Protein AF-A0A9D5GSM4-F1 (afdb_monomer)

Radius of gyration: 21.84 Å; Cα contacts (8 Å, |Δi|>4): 328; chains: 1; bounding box: 57×39×52 Å

Structure (mmCIF, N/CA/C/O backbone):
data_AF-A0A9D5GSM4-F1
#
_entry.id   AF-A0A9D5GSM4-F1
#
loop_
_atom_site.group_PDB
_atom_site.id
_atom_site.type_symbol
_atom_site.label_atom_id
_atom_site.label_alt_id
_atom_site.label_comp_id
_atom_site.label_asym_id
_atom_site.label_entity_id
_atom_site.label_seq_id
_atom_site.pdbx_PDB_ins_code
_atom_site.Cartn_x
_atom_site.Cartn_y
_atom_site.Cartn_z
_atom_site.occupancy
_atom_site.B_iso_or_equiv
_atom_site.auth_seq_id
_atom_site.auth_comp_id
_atom_site.auth_asym_id
_atom_site.auth_atom_id
_atom_site.pdbx_PDB_model_num
ATOM 1 N N . TYR A 1 1 ? 30.843 -9.088 -14.975 1.00 69.06 1 TYR A N 1
ATOM 2 C CA . TYR A 1 1 ? 30.081 -8.617 -16.147 1.00 69.06 1 TYR A CA 1
ATOM 3 C C . TYR A 1 1 ? 30.518 -7.207 -16.540 1.00 69.06 1 TYR A C 1
ATOM 5 O O . TYR A 1 1 ? 30.829 -6.415 -15.657 1.00 69.06 1 TYR A O 1
ATOM 13 N N . THR A 1 2 ? 30.541 -6.888 -17.838 1.00 69.88 2 THR A N 1
ATOM 14 C CA . THR A 1 2 ? 30.822 -5.539 -18.360 1.00 69.88 2 THR A CA 1
ATOM 15 C C . THR A 1 2 ? 29.845 -5.243 -19.499 1.00 69.88 2 THR A C 1
ATOM 17 O O . THR A 1 2 ? 29.832 -5.978 -20.482 1.00 69.88 2 THR A O 1
ATOM 20 N N . LYS A 1 3 ? 29.048 -4.170 -19.387 1.00 74.19 3 LYS A N 1
ATOM 21 C CA . LYS A 1 3 ? 28.173 -3.675 -20.465 1.00 74.19 3 LYS A CA 1
ATOM 22 C C . LYS A 1 3 ? 28.808 -2.450 -21.109 1.00 74.19 3 LYS A C 1
ATOM 24 O O . LYS A 1 3 ? 29.086 -1.471 -20.421 1.00 74.19 3 LYS A O 1
ATOM 29 N N . ALA A 1 4 ? 29.039 -2.509 -22.416 1.00 74.31 4 ALA A N 1
ATOM 30 C CA . ALA A 1 4 ? 29.444 -1.333 -23.176 1.00 74.31 4 ALA A CA 1
ATOM 31 C C . ALA A 1 4 ? 28.239 -0.397 -23.336 1.00 74.31 4 ALA A C 1
ATOM 33 O O . ALA A 1 4 ? 27.166 -0.853 -23.724 1.00 74.31 4 ALA A O 1
ATOM 34 N N . ILE A 1 5 ? 28.429 0.891 -23.047 1.00 71.19 5 ILE A N 1
ATOM 35 C CA . ILE A 1 5 ? 27.447 1.941 -23.333 1.00 71.19 5 ILE A CA 1
ATOM 36 C C . ILE A 1 5 ? 27.858 2.605 -24.648 1.00 71.19 5 ILE A C 1
ATOM 38 O O . ILE A 1 5 ? 28.949 3.167 -24.757 1.00 71.19 5 ILE A O 1
ATOM 42 N N . GLY A 1 6 ? 27.015 2.483 -25.670 1.00 68.69 6 GLY A N 1
ATOM 43 C CA . GLY A 1 6 ? 27.265 3.021 -27.002 1.00 68.69 6 GLY A CA 1
ATOM 44 C C . GLY A 1 6 ? 27.097 4.541 -27.067 1.00 68.69 6 GLY A C 1
ATOM 45 O O . GLY A 1 6 ? 26.382 5.150 -26.273 1.00 68.69 6 GLY A O 1
ATOM 46 N N . ALA A 1 7 ? 27.700 5.180 -28.073 1.00 66.69 7 ALA A N 1
ATOM 47 C CA . ALA A 1 7 ? 27.608 6.635 -28.263 1.00 66.69 7 ALA A CA 1
ATOM 48 C C . ALA A 1 7 ? 26.153 7.150 -28.387 1.00 66.69 7 ALA A C 1
ATOM 50 O O . ALA A 1 7 ? 25.851 8.276 -27.990 1.00 66.69 7 ALA A O 1
ATOM 51 N N . THR A 1 8 ? 25.236 6.317 -28.886 1.00 73.06 8 THR A N 1
ATOM 52 C CA . THR A 1 8 ? 23.797 6.604 -29.048 1.00 73.06 8 THR A CA 1
ATOM 53 C C . THR A 1 8 ? 22.979 6.506 -27.751 1.00 73.06 8 THR A C 1
ATOM 55 O O . THR A 1 8 ? 21.809 6.915 -27.725 1.00 73.06 8 THR A O 1
ATOM 58 N N . GLU A 1 9 ? 23.582 5.985 -26.682 1.00 69.50 9 GLU A N 1
ATOM 59 C CA . GLU A 1 9 ? 22.983 5.789 -25.356 1.00 69.50 9 GLU A CA 1
ATOM 60 C C . GLU A 1 9 ? 23.387 6.898 -24.366 1.00 69.50 9 GLU A C 1
ATOM 62 O O . GLU A 1 9 ? 22.941 6.921 -23.221 1.00 69.50 9 GLU A O 1
ATOM 67 N N . THR A 1 10 ? 24.195 7.867 -24.810 1.00 73.12 10 THR A N 1
ATOM 68 C CA . THR A 1 10 ? 24.603 9.017 -23.995 1.00 73.12 10 THR A CA 1
ATOM 69 C C . THR A 1 10 ? 23.402 9.862 -23.547 1.00 73.12 10 THR A C 1
ATOM 71 O O . THR A 1 10 ? 22.491 10.144 -24.326 1.00 73.12 10 THR A O 1
ATOM 74 N N . LYS A 1 11 ? 23.419 10.290 -22.273 1.00 78.00 11 LYS A N 1
ATOM 75 C CA . LYS A 1 11 ? 22.370 11.109 -21.624 1.00 78.00 11 LYS A CA 1
ATOM 76 C C . LYS A 1 11 ? 20.969 10.473 -21.616 1.00 78.00 11 LYS A C 1
ATOM 78 O O . LYS A 1 11 ? 19.970 11.188 -21.602 1.00 78.00 11 LYS A O 1
ATOM 83 N N . LYS A 1 12 ? 20.889 9.142 -21.616 1.00 80.19 12 LYS A N 1
ATOM 84 C CA . LYS A 1 12 ? 19.638 8.390 -21.461 1.00 80.19 12 LYS A CA 1
ATOM 85 C C . LYS A 1 12 ? 19.734 7.465 -20.255 1.00 80.19 12 LYS A C 1
ATOM 87 O O . LYS A 1 12 ? 20.816 6.982 -19.933 1.00 80.19 12 LYS A O 1
ATOM 92 N N . TRP A 1 13 ? 18.596 7.201 -19.619 1.00 82.06 13 TRP A N 1
ATOM 93 C CA . TRP A 1 13 ? 18.489 6.111 -18.656 1.00 82.06 13 TRP A CA 1
ATOM 94 C C . TRP A 1 13 ? 18.559 4.780 -19.400 1.00 82.06 13 TRP A C 1
ATOM 96 O O . TRP A 1 13 ? 17.815 4.557 -20.355 1.00 82.06 13 TRP A O 1
ATOM 106 N N . VAL A 1 14 ? 19.471 3.915 -18.968 1.00 79.00 14 VAL A N 1
ATOM 107 C CA . VAL A 1 14 ? 19.655 2.574 -19.521 1.00 79.00 14 VAL A CA 1
ATOM 108 C C . VAL A 1 14 ? 19.428 1.580 -18.392 1.00 79.00 14 VAL A C 1
ATOM 110 O O . VAL A 1 14 ? 20.194 1.565 -17.431 1.00 79.00 14 VAL A O 1
ATOM 113 N N . ALA A 1 15 ? 18.396 0.745 -18.514 1.00 82.12 15 ALA A N 1
ATOM 114 C CA . ALA A 1 15 ? 18.202 -0.385 -17.613 1.00 82.12 15 ALA A CA 1
ATOM 115 C C . ALA A 1 15 ? 19.265 -1.463 -17.888 1.00 82.12 15 ALA A C 1
ATOM 117 O O . ALA A 1 15 ? 19.651 -1.725 -19.041 1.00 82.12 15 ALA A O 1
ATOM 118 N N . ILE A 1 16 ? 19.792 -2.060 -16.822 1.00 81.19 16 ILE A N 1
ATOM 119 C CA . ILE A 1 16 ? 20.814 -3.100 -16.899 1.00 81.19 16 ILE A CA 1
ATOM 120 C C . ILE A 1 16 ? 20.424 -4.223 -15.949 1.00 81.19 16 ILE A C 1
ATOM 122 O O . ILE A 1 16 ? 20.679 -4.135 -14.753 1.00 81.19 16 ILE A O 1
ATOM 126 N N . ASP A 1 17 ? 19.902 -5.299 -16.521 1.00 83.81 17 ASP A N 1
ATOM 127 C CA . ASP A 1 17 ? 19.725 -6.556 -15.809 1.00 83.81 17 ASP A CA 1
ATOM 128 C C . ASP A 1 17 ? 20.976 -7.407 -16.000 1.00 83.81 17 ASP A C 1
ATOM 130 O O . ASP A 1 17 ? 21.501 -7.540 -17.112 1.00 83.81 17 ASP A O 1
ATOM 134 N N . ILE A 1 18 ? 21.496 -7.938 -14.896 1.00 79.81 18 ILE A N 1
ATOM 135 C CA . ILE A 1 18 ? 22.675 -8.799 -14.902 1.00 79.81 18 ILE A CA 1
ATOM 136 C C . ILE A 1 18 ? 22.304 -10.075 -14.155 1.00 79.81 18 ILE A C 1
ATOM 138 O O . ILE A 1 18 ? 22.156 -10.032 -12.929 1.00 79.81 18 ILE A O 1
ATOM 142 N N . PRO A 1 19 ? 22.188 -11.218 -14.851 1.00 78.81 19 PRO A N 1
ATOM 143 C CA . PRO A 1 19 ? 22.003 -12.495 -14.188 1.00 78.81 19 PRO A CA 1
ATOM 144 C C . PRO A 1 19 ? 23.113 -12.705 -13.158 1.00 78.81 19 PRO A C 1
ATOM 146 O O . PRO A 1 19 ? 24.295 -12.578 -13.474 1.00 78.81 19 PRO A O 1
ATOM 149 N N . ILE A 1 20 ? 22.774 -13.078 -11.919 1.00 76.00 20 ILE A N 1
ATOM 150 C CA . ILE A 1 20 ? 23.808 -13.331 -10.898 1.00 76.00 20 ILE A CA 1
ATOM 151 C C . ILE A 1 20 ? 24.758 -14.464 -11.364 1.00 76.00 20 ILE A C 1
ATOM 153 O O . ILE A 1 20 ? 25.914 -14.535 -10.958 1.00 76.00 20 ILE A O 1
ATOM 157 N N . THR A 1 21 ? 24.303 -15.357 -12.254 1.00 73.69 21 THR A N 1
ATOM 158 C CA . THR A 1 21 ? 25.148 -16.369 -12.920 1.00 73.69 21 THR A CA 1
ATOM 159 C C . THR A 1 21 ? 26.303 -15.779 -13.735 1.00 73.69 21 THR A C 1
ATOM 161 O O . THR A 1 21 ? 27.342 -16.424 -13.837 1.00 73.69 21 THR A O 1
ATOM 164 N N . ASP A 1 22 ? 26.180 -14.549 -14.234 1.00 76.31 22 ASP A N 1
ATOM 165 C CA . ASP A 1 22 ? 27.206 -13.867 -15.037 1.00 76.31 22 ASP A CA 1
ATOM 166 C C . ASP A 1 22 ? 28.350 -13.296 -14.180 1.00 76.31 22 ASP A C 1
ATOM 168 O O . ASP A 1 22 ? 29.362 -12.815 -14.701 1.00 76.31 22 ASP A O 1
ATOM 172 N N . PHE A 1 23 ? 28.218 -13.355 -12.851 1.00 72.06 23 PHE A N 1
ATOM 173 C CA . PHE A 1 23 ? 29.274 -13.009 -11.896 1.00 72.06 23 PHE A CA 1
ATOM 174 C C . PHE A 1 23 ? 30.146 -14.212 -11.502 1.00 72.06 23 PHE A C 1
ATOM 176 O O . PHE A 1 23 ? 30.940 -14.113 -10.569 1.00 72.06 23 PHE A O 1
ATOM 183 N N . ALA A 1 24 ? 30.033 -15.345 -12.204 1.00 64.44 24 ALA A N 1
ATOM 184 C CA . ALA A 1 24 ? 30.780 -16.569 -11.923 1.00 64.44 24 ALA A CA 1
ATOM 185 C C . ALA A 1 24 ? 32.289 -16.456 -12.241 1.00 64.44 24 ALA A C 1
ATOM 187 O O . ALA A 1 24 ? 32.804 -17.059 -13.177 1.00 64.44 24 ALA A O 1
ATOM 188 N N . THR A 1 25 ? 33.028 -15.735 -11.399 1.00 59.53 25 THR A N 1
ATOM 189 C CA . THR A 1 25 ? 34.463 -15.951 -11.154 1.00 59.53 25 THR A CA 1
ATOM 190 C C . THR A 1 25 ? 34.667 -16.235 -9.666 1.00 59.53 25 THR A C 1
ATOM 192 O O . THR A 1 25 ? 35.286 -15.460 -8.943 1.00 59.53 25 THR A O 1
ATOM 195 N N . GLY A 1 26 ? 34.062 -17.319 -9.183 1.00 55.25 26 GLY A N 1
ATOM 196 C CA . GLY A 1 26 ? 34.044 -17.693 -7.770 1.00 55.25 26 GLY A CA 1
ATOM 197 C C . GLY A 1 26 ? 32.878 -18.631 -7.488 1.00 55.25 26 GLY A C 1
ATOM 198 O O . GLY A 1 26 ? 31.884 -18.621 -8.209 1.00 55.25 26 GLY A O 1
ATOM 199 N N . ASN A 1 27 ? 33.029 -19.492 -6.486 1.00 57.69 27 ASN A N 1
ATOM 200 C CA . ASN A 1 27 ? 32.057 -20.509 -6.101 1.00 57.69 27 ASN A CA 1
ATOM 201 C C . ASN A 1 27 ? 30.634 -19.920 -5.993 1.00 57.69 27 ASN A C 1
ATOM 203 O O . ASN A 1 27 ? 30.321 -19.188 -5.058 1.00 57.69 27 ASN A O 1
ATOM 207 N N . ASN A 1 28 ? 29.757 -20.280 -6.933 1.00 58.38 28 ASN A N 1
ATOM 208 C CA . ASN A 1 28 ? 28.391 -19.754 -7.053 1.00 58.38 28 ASN A CA 1
ATOM 209 C C . ASN A 1 28 ? 27.474 -20.152 -5.869 1.00 58.38 28 ASN A C 1
ATOM 211 O O . ASN A 1 28 ? 26.301 -19.786 -5.834 1.00 58.38 28 ASN A O 1
ATOM 215 N N . SER A 1 29 ? 28.025 -20.898 -4.905 1.00 62.09 29 SER A N 1
ATOM 216 C CA . SER A 1 29 ? 27.389 -21.347 -3.665 1.00 62.09 29 SER A CA 1
ATOM 217 C C . SER A 1 29 ? 27.327 -20.270 -2.570 1.00 62.09 29 SER A C 1
ATOM 219 O O . SER A 1 29 ? 26.621 -20.462 -1.589 1.00 62.09 29 SER A O 1
ATOM 221 N N . GLN A 1 30 ? 28.029 -19.136 -2.711 1.00 65.62 30 GLN A N 1
ATOM 222 C CA . GLN A 1 30 ? 28.118 -18.085 -1.675 1.00 65.62 30 GLN A CA 1
ATOM 223 C C . GLN A 1 30 ? 27.115 -16.930 -1.843 1.00 65.62 30 GLN A C 1
ATOM 225 O O . GLN A 1 30 ? 27.310 -15.842 -1.309 1.00 65.62 30 GLN A O 1
ATOM 230 N N . ARG A 1 31 ? 26.006 -17.134 -2.564 1.00 69.06 31 ARG A N 1
ATOM 231 C CA . ARG A 1 31 ? 24.984 -16.083 -2.772 1.00 69.06 31 ARG A CA 1
ATOM 232 C C . ARG A 1 31 ? 24.338 -15.576 -1.477 1.00 69.06 31 ARG A C 1
ATOM 234 O O . ARG A 1 31 ? 23.751 -14.503 -1.486 1.00 69.06 31 ARG A O 1
ATOM 241 N N . GLY A 1 32 ? 24.472 -16.318 -0.376 1.00 69.69 32 GLY A N 1
ATOM 242 C CA . GLY A 1 32 ? 24.043 -15.891 0.958 1.00 69.69 32 GLY A CA 1
ATOM 243 C C . GLY A 1 32 ? 24.988 -14.909 1.666 1.00 69.69 32 GLY A C 1
ATOM 244 O O . GLY A 1 32 ? 24.647 -14.440 2.743 1.00 69.69 32 GLY A O 1
ATOM 245 N N . GLU A 1 33 ? 26.157 -14.595 1.097 1.00 74.19 33 GLU A N 1
ATOM 246 C CA . GLU A 1 33 ? 2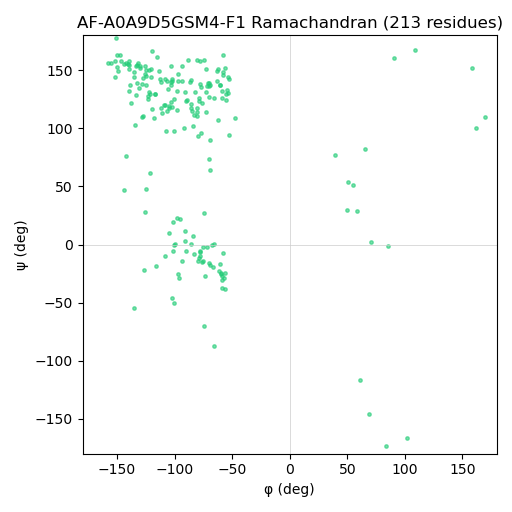7.226 -13.826 1.764 1.00 74.19 33 GLU A CA 1
ATOM 247 C C . GLU A 1 33 ? 27.673 -12.598 0.948 1.00 74.19 33 GLU A C 1
ATOM 249 O O . GLU A 1 33 ? 28.826 -12.168 1.020 1.00 74.19 33 GLU A O 1
ATOM 254 N N . LEU A 1 34 ? 26.785 -12.024 0.129 1.00 74.94 34 LEU A N 1
ATOM 255 C CA . LEU A 1 34 ? 27.108 -10.841 -0.673 1.00 74.94 34 LEU A CA 1
ATOM 256 C C . LEU A 1 34 ? 27.465 -9.649 0.231 1.00 74.94 34 LEU A C 1
ATOM 258 O O . LEU A 1 34 ? 26.598 -9.049 0.858 1.00 74.94 34 LEU A O 1
ATOM 262 N N . ALA A 1 35 ? 28.751 -9.295 0.273 1.00 79.19 35 ALA A N 1
ATOM 263 C CA . ALA A 1 35 ? 29.259 -8.210 1.114 1.00 79.19 35 ALA A CA 1
ATOM 264 C C . ALA A 1 35 ? 29.405 -6.869 0.372 1.00 79.19 35 ALA A C 1
ATOM 266 O O . ALA A 1 35 ? 29.328 -5.810 0.988 1.00 79.19 35 ALA A O 1
ATOM 267 N N . GLN A 1 36 ? 29.646 -6.899 -0.944 1.00 82.25 36 GLN A N 1
ATOM 268 C CA . GLN A 1 36 ? 29.888 -5.704 -1.758 1.00 82.25 36 GLN A CA 1
ATOM 269 C C . GLN A 1 36 ? 29.600 -5.954 -3.244 1.00 82.25 36 GLN A C 1
ATOM 271 O O . GLN A 1 36 ? 29.732 -7.077 -3.729 1.00 82.25 36 GLN A O 1
ATOM 276 N N . PHE A 1 37 ? 29.314 -4.884 -3.989 1.00 78.44 37 PHE A N 1
ATOM 277 C CA . PHE A 1 37 ? 29.423 -4.848 -5.449 1.00 78.44 37 PHE A CA 1
ATOM 278 C C . PHE A 1 37 ? 30.312 -3.672 -5.864 1.00 78.44 37 PHE A C 1
ATOM 280 O O . PHE A 1 37 ? 30.439 -2.688 -5.136 1.00 78.44 37 PHE A O 1
ATOM 287 N N . LEU A 1 38 ? 30.956 -3.787 -7.025 1.00 82.38 38 LEU A N 1
ATOM 288 C CA . LEU A 1 38 ? 31.852 -2.764 -7.555 1.00 82.38 38 LEU A CA 1
ATOM 289 C C . LEU A 1 38 ? 31.354 -2.304 -8.922 1.00 82.38 38 LEU A C 1
ATOM 291 O O . LEU A 1 38 ? 31.117 -3.124 -9.807 1.00 82.38 38 LEU A O 1
ATOM 295 N N . ILE A 1 39 ? 31.235 -0.990 -9.096 1.00 82.88 39 ILE A N 1
ATOM 296 C CA . ILE A 1 39 ? 30.930 -0.370 -10.384 1.00 82.88 39 ILE A CA 1
ATOM 297 C C . ILE A 1 39 ? 32.220 0.244 -10.909 1.00 82.88 39 ILE A C 1
ATOM 299 O O . ILE A 1 39 ? 32.797 1.134 -10.289 1.00 82.88 39 ILE A O 1
ATOM 303 N N . THR A 1 40 ? 32.683 -0.260 -12.049 1.00 81.06 40 THR A N 1
ATOM 304 C CA . THR A 1 40 ? 33.904 0.209 -12.707 1.00 81.06 40 THR A CA 1
ATOM 305 C C . THR A 1 40 ? 33.608 0.618 -14.133 1.00 81.06 40 THR A C 1
ATOM 307 O O . THR A 1 40 ? 32.761 0.018 -14.795 1.00 81.06 40 THR A O 1
ATOM 310 N N . VAL A 1 41 ? 34.378 1.571 -14.634 1.00 78.88 41 VAL A N 1
ATOM 311 C CA . VAL A 1 41 ? 34.304 2.028 -16.018 1.00 78.88 41 VAL A CA 1
ATOM 312 C C . VAL A 1 41 ? 35.571 1.625 -16.755 1.00 78.88 41 VAL A C 1
ATOM 314 O O . VAL A 1 41 ? 36.674 1.679 -16.209 1.00 78.88 41 VAL A O 1
ATOM 317 N N . ALA A 1 42 ? 35.418 1.192 -18.003 1.00 73.88 42 ALA A N 1
ATOM 318 C CA . ALA A 1 42 ? 36.555 0.984 -18.884 1.00 73.88 42 ALA A CA 1
ATOM 319 C C . ALA A 1 42 ? 36.986 2.353 -19.438 1.00 73.88 42 ALA A C 1
ATOM 321 O O . ALA A 1 42 ? 36.430 2.829 -20.423 1.00 73.88 42 ALA A O 1
ATOM 322 N N . GLY A 1 43 ? 37.943 3.003 -18.772 1.00 73.69 43 GLY A N 1
ATOM 323 C CA . GLY A 1 43 ? 38.448 4.332 -19.140 1.00 73.69 43 GLY A CA 1
ATOM 324 C C . GLY A 1 43 ? 37.889 5.464 -18.275 1.00 73.69 43 GLY A C 1
ATOM 325 O O . GLY A 1 43 ? 37.331 5.228 -17.208 1.00 73.69 43 GLY A O 1
ATOM 326 N N . LEU A 1 44 ? 38.078 6.707 -18.719 1.00 71.19 44 LEU A N 1
ATOM 327 C CA . LEU A 1 44 ? 37.572 7.892 -18.026 1.00 71.19 44 LEU A CA 1
ATOM 328 C C . LEU A 1 44 ? 36.168 8.223 -18.542 1.00 71.19 44 LEU A C 1
ATOM 330 O O . LEU A 1 44 ? 35.983 8.429 -19.740 1.00 71.19 44 LEU A O 1
ATOM 334 N N . ILE A 1 45 ? 35.197 8.292 -17.634 1.00 73.12 45 ILE A N 1
ATOM 335 C CA . ILE A 1 45 ? 33.912 8.959 -17.867 1.00 73.12 45 ILE A CA 1
ATOM 336 C C . ILE A 1 45 ? 33.843 10.180 -16.945 1.00 73.12 45 ILE A C 1
ATOM 338 O O . ILE A 1 45 ? 34.421 10.139 -15.860 1.00 73.12 45 ILE A O 1
ATOM 342 N N . ASP A 1 46 ? 33.145 11.242 -17.352 1.00 76.44 46 ASP A N 1
ATOM 343 C CA . ASP A 1 46 ? 32.992 12.434 -16.505 1.00 76.44 46 ASP A CA 1
ATOM 344 C C . ASP A 1 46 ? 32.004 12.178 -15.360 1.00 76.44 46 ASP A C 1
ATOM 346 O O . ASP A 1 46 ? 32.383 12.087 -14.196 1.00 76.44 46 ASP A O 1
ATOM 350 N N . VAL A 1 47 ? 30.714 12.059 -15.686 1.00 80.50 47 VAL A N 1
ATOM 351 C CA . VAL A 1 47 ? 29.637 11.900 -14.704 1.00 80.50 47 VAL A CA 1
ATOM 352 C C . VAL A 1 47 ? 28.624 10.889 -15.223 1.00 80.50 47 VAL A C 1
ATOM 354 O O . VAL A 1 47 ? 28.159 10.989 -16.359 1.00 80.50 47 VAL A O 1
ATOM 357 N N . ALA A 1 48 ? 28.254 9.943 -14.366 1.00 83.00 48 ALA A N 1
ATOM 358 C CA . ALA A 1 48 ? 27.111 9.062 -14.553 1.00 83.00 48 ALA A CA 1
ATOM 359 C C . ALA A 1 48 ? 26.225 9.111 -13.304 1.00 83.00 48 ALA A C 1
ATOM 361 O O . ALA A 1 48 ? 26.729 9.193 -12.184 1.00 83.00 48 ALA A O 1
ATOM 362 N N . TYR A 1 49 ? 24.913 9.048 -13.516 1.00 84.56 49 TYR A N 1
ATOM 363 C CA . TYR A 1 49 ? 23.924 8.873 -12.457 1.00 84.56 49 TYR A CA 1
ATOM 364 C C . TYR A 1 49 ? 23.465 7.420 -12.458 1.00 84.56 49 TYR A C 1
ATOM 366 O O . TYR A 1 49 ? 23.315 6.815 -13.520 1.00 84.56 49 TYR A O 1
ATOM 374 N N . ILE A 1 50 ? 23.274 6.866 -11.268 1.00 86.81 50 ILE A N 1
ATOM 375 C CA . ILE A 1 50 ? 22.847 5.485 -11.061 1.00 86.81 50 ILE A CA 1
ATOM 376 C C . ILE A 1 50 ? 21.691 5.533 -10.071 1.00 86.81 50 ILE A C 1
ATOM 378 O O . ILE A 1 50 ? 21.775 6.247 -9.073 1.00 86.81 50 ILE A O 1
ATOM 382 N N . ASP A 1 51 ? 20.629 4.791 -10.358 1.00 87.38 51 ASP A N 1
ATOM 383 C CA . ASP A 1 51 ? 19.444 4.702 -9.512 1.00 87.38 51 ASP A CA 1
ATOM 384 C C . A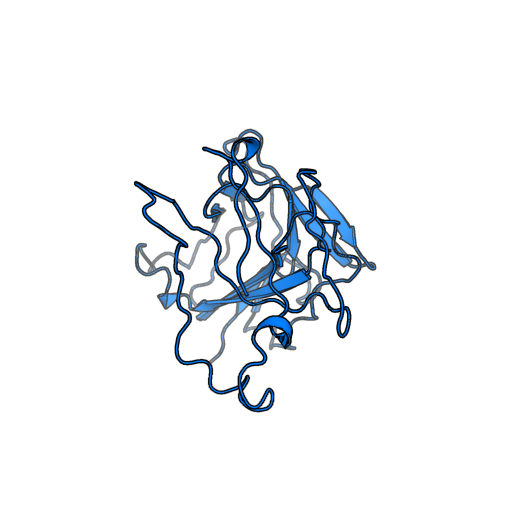SP A 1 51 ? 18.835 3.295 -9.616 1.00 87.38 51 ASP A C 1
ATOM 386 O O . ASP A 1 51 ? 19.156 2.552 -10.546 1.00 87.38 51 ASP A O 1
ATOM 390 N N . ASN A 1 52 ? 17.970 2.938 -8.664 1.00 87.31 52 ASN A N 1
ATOM 391 C CA . ASN A 1 52 ? 17.228 1.677 -8.609 1.00 87.31 52 ASN A CA 1
ATOM 392 C C . ASN A 1 52 ? 18.123 0.426 -8.676 1.00 87.31 52 ASN A C 1
ATOM 394 O O . ASN A 1 52 ? 17.885 -0.482 -9.468 1.00 87.31 52 ASN A O 1
ATOM 398 N N . ILE A 1 53 ? 19.155 0.356 -7.827 1.00 86.81 53 ILE A N 1
ATOM 399 C CA . ILE A 1 53 ? 19.957 -0.865 -7.660 1.00 86.81 53 ILE A CA 1
ATOM 400 C C . ILE A 1 53 ? 19.214 -1.821 -6.720 1.00 86.81 53 ILE A C 1
ATOM 402 O O . ILE A 1 53 ? 19.071 -1.537 -5.531 1.00 86.81 53 ILE A O 1
ATOM 406 N N . TYR A 1 54 ? 18.776 -2.967 -7.235 1.00 81.81 54 TYR A N 1
ATOM 407 C CA . TYR A 1 54 ? 18.111 -4.012 -6.458 1.00 81.81 54 TYR A CA 1
ATOM 408 C C . TYR A 1 54 ? 18.454 -5.407 -6.993 1.00 81.81 54 TYR A C 1
ATOM 410 O O . TYR A 1 54 ? 18.839 -5.575 -8.149 1.00 81.81 54 TYR A O 1
ATOM 418 N N . PHE A 1 55 ? 18.299 -6.418 -6.140 1.00 84.38 55 PHE A N 1
ATOM 419 C CA . PHE A 1 55 ? 18.248 -7.814 -6.566 1.00 84.38 55 PHE A CA 1
ATOM 420 C C . PHE A 1 55 ? 16.789 -8.209 -6.773 1.00 84.38 55 PHE A C 1
ATOM 422 O O . PHE A 1 55 ? 15.931 -7.828 -5.978 1.00 84.38 55 PHE A O 1
ATOM 429 N N . TYR A 1 56 ? 16.514 -8.988 -7.812 1.00 74.56 56 TYR A N 1
ATOM 430 C CA . TYR A 1 56 ? 15.195 -9.556 -8.053 1.00 74.56 56 TYR A CA 1
ATOM 431 C C . TYR A 1 56 ? 15.325 -10.975 -8.609 1.00 74.56 56 TYR A C 1
ATOM 433 O O . TYR A 1 56 ? 16.363 -11.354 -9.156 1.00 74.56 56 TYR A O 1
ATOM 441 N N . ASP A 1 57 ? 14.274 -11.761 -8.410 1.00 74.06 57 ASP A N 1
ATOM 442 C CA . ASP A 1 57 ? 14.075 -13.055 -9.053 1.00 74.06 57 ASP A CA 1
ATOM 443 C C . ASP A 1 57 ? 13.010 -12.855 -10.135 1.00 74.06 57 ASP A C 1
ATOM 445 O O . ASP A 1 57 ? 11.888 -12.439 -9.828 1.00 74.06 57 ASP A O 1
ATOM 449 N N . ASP A 1 58 ? 13.368 -13.111 -11.395 1.00 68.62 58 ASP A N 1
ATOM 450 C CA . ASP A 1 58 ? 12.445 -12.988 -12.526 1.00 68.62 58 ASP A CA 1
ATOM 451 C C . ASP A 1 58 ? 11.442 -14.156 -12.596 1.00 68.62 58 ASP A C 1
ATOM 453 O O . ASP A 1 58 ? 10.550 -14.167 -13.445 1.00 68.62 58 ASP A O 1
ATOM 457 N N . GLY A 1 59 ? 11.553 -15.133 -11.686 1.00 61.78 59 GLY A N 1
ATOM 458 C CA . GLY A 1 59 ? 10.685 -16.305 -11.618 1.00 61.78 59 GLY A CA 1
ATOM 459 C C . GLY A 1 59 ? 10.905 -17.291 -12.766 1.00 61.78 59 GLY A C 1
ATOM 460 O O . GLY A 1 59 ? 10.224 -18.317 -12.832 1.00 61.78 59 GLY A O 1
ATOM 461 N N . THR A 1 60 ? 11.860 -17.019 -13.659 1.00 55.38 60 THR A N 1
ATOM 462 C CA . THR A 1 60 ? 12.253 -17.893 -14.758 1.00 55.38 60 THR A CA 1
ATOM 463 C C . THR A 1 60 ? 13.614 -18.480 -14.422 1.00 55.38 60 THR A C 1
ATOM 465 O O . THR A 1 60 ? 14.649 -17.847 -14.580 1.00 55.38 60 THR A O 1
ATOM 468 N N . GLY A 1 61 ? 13.635 -19.705 -13.892 1.00 50.50 61 GLY A N 1
ATOM 469 C CA . GLY A 1 61 ? 14.876 -20.377 -13.505 1.00 50.50 61 GLY A CA 1
ATOM 470 C C . GLY A 1 61 ? 15.913 -20.416 -14.638 1.00 50.50 61 GLY A C 1
ATOM 471 O O . GLY A 1 61 ? 15.897 -21.328 -15.455 1.00 50.50 61 GLY A O 1
ATOM 472 N N . GLY A 1 62 ? 16.825 -19.438 -14.649 1.00 53.00 62 GLY A N 1
ATOM 473 C CA . GLY A 1 62 ? 18.036 -19.374 -15.463 1.00 53.00 62 GLY A CA 1
ATOM 474 C C . GLY A 1 62 ? 17.835 -19.258 -16.976 1.00 53.00 62 GLY A C 1
ATOM 475 O O . GLY A 1 62 ? 18.004 -20.245 -17.680 1.00 53.00 62 GLY A O 1
ATOM 476 N N . ASN A 1 63 ? 17.585 -18.048 -17.485 1.00 50.31 63 ASN A N 1
ATOM 477 C CA . ASN A 1 63 ? 18.248 -17.473 -18.671 1.00 50.31 63 ASN A CA 1
ATOM 478 C C . ASN A 1 63 ? 17.525 -16.191 -19.090 1.00 50.31 63 ASN A C 1
ATOM 480 O O . ASN A 1 63 ? 16.463 -16.272 -19.692 1.00 50.31 63 ASN A O 1
ATOM 484 N N . ASN A 1 64 ? 18.150 -15.031 -18.897 1.00 49.78 64 ASN A N 1
ATOM 485 C CA . ASN A 1 64 ? 17.803 -13.824 -19.647 1.00 49.78 64 ASN A CA 1
ATOM 486 C C . ASN A 1 64 ? 19.079 -13.042 -19.967 1.00 49.78 64 ASN A C 1
ATOM 488 O O . ASN A 1 64 ? 19.421 -12.039 -19.350 1.00 49.78 64 ASN A O 1
ATOM 492 N N . GLY A 1 65 ? 19.814 -13.546 -20.960 1.00 49.12 65 GLY A N 1
ATOM 493 C CA . GLY A 1 65 ? 20.718 -12.718 -21.743 1.00 49.12 65 GLY A CA 1
ATOM 494 C C . GLY A 1 65 ? 19.912 -12.042 -22.848 1.00 49.12 65 GLY A C 1
ATOM 495 O O . GLY A 1 65 ? 19.588 -12.681 -23.845 1.00 49.12 65 GLY A O 1
ATOM 496 N N . GLY A 1 66 ? 19.580 -10.764 -22.683 1.00 44.22 66 GLY A N 1
ATOM 497 C CA . GLY A 1 66 ? 18.919 -9.998 -23.738 1.00 44.22 66 GLY A CA 1
ATOM 498 C C . GLY A 1 66 ? 18.256 -8.739 -23.211 1.00 44.22 66 GLY A C 1
ATOM 499 O O . GLY A 1 66 ? 17.161 -8.795 -22.670 1.00 44.22 66 GLY A O 1
ATOM 500 N N . GLY A 1 67 ? 18.931 -7.600 -23.382 1.00 52.00 67 GLY A N 1
ATOM 501 C CA . GLY A 1 67 ? 18.414 -6.298 -22.980 1.00 52.00 67 GLY A CA 1
ATOM 502 C C . GLY A 1 67 ? 17.048 -6.007 -23.594 1.00 52.00 67 GLY A C 1
ATOM 503 O O . GLY A 1 67 ? 16.903 -5.990 -24.817 1.00 52.00 67 GLY A O 1
ATOM 504 N N . SER A 1 68 ? 16.070 -5.71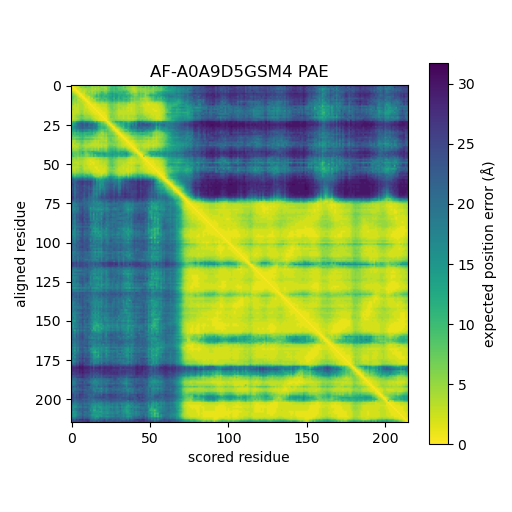9 -22.738 1.00 48.00 68 SER A N 1
ATOM 505 C CA . SER A 1 68 ? 14.827 -5.102 -23.178 1.00 48.00 68 SER A CA 1
ATOM 506 C C . SER A 1 68 ? 15.061 -3.605 -23.343 1.00 48.00 68 SER A C 1
ATOM 508 O O . SER A 1 68 ? 15.331 -2.867 -22.394 1.00 48.00 68 SER A O 1
ATOM 510 N N . ASN A 1 69 ? 15.037 -3.178 -24.600 1.00 44.25 69 ASN A N 1
ATOM 511 C CA . ASN A 1 69 ? 15.121 -1.792 -25.006 1.00 44.25 69 ASN A CA 1
ATOM 512 C C . ASN A 1 69 ? 13.711 -1.186 -24.947 1.00 44.25 69 ASN A C 1
ATOM 514 O O . ASN A 1 69 ? 12.840 -1.599 -25.705 1.00 44.25 69 ASN A O 1
ATOM 518 N N . GLY A 1 70 ? 13.516 -0.212 -24.055 1.00 48.16 70 GLY A N 1
ATOM 519 C CA . GLY A 1 70 ? 12.530 0.868 -24.162 1.00 48.16 70 GLY A CA 1
ATOM 520 C C . GLY A 1 70 ? 11.150 0.525 -24.731 1.00 48.16 70 GLY A C 1
ATOM 521 O O . GLY A 1 70 ? 10.825 0.928 -25.845 1.00 48.16 70 GLY A O 1
ATOM 522 N N . GLY A 1 71 ? 10.303 -0.101 -23.919 1.00 40.22 71 GLY A N 1
ATOM 523 C CA . GLY A 1 71 ? 8.853 0.011 -24.035 1.00 40.22 71 GLY A CA 1
ATOM 524 C C . GLY A 1 71 ? 8.312 0.399 -22.668 1.00 40.22 71 GLY A C 1
ATOM 525 O O . GLY A 1 71 ? 8.390 -0.405 -21.747 1.00 40.22 71 GLY A O 1
ATOM 526 N N . GLY A 1 72 ? 7.820 1.632 -22.518 1.00 47.69 72 GLY A N 1
ATOM 527 C CA . GLY A 1 72 ? 7.128 2.099 -21.312 1.00 47.69 72 GLY A CA 1
ATOM 528 C C . GLY A 1 72 ? 5.772 1.413 -21.161 1.00 47.69 72 GLY A C 1
ATOM 529 O O . GLY A 1 72 ? 4.737 2.052 -21.314 1.00 47.69 72 GLY A O 1
ATOM 530 N N . GLY A 1 73 ? 5.790 0.095 -20.974 1.00 55.50 73 GLY A N 1
ATOM 531 C CA . GLY A 1 73 ? 4.622 -0.690 -20.621 1.00 55.50 73 GLY A CA 1
ATOM 532 C C . GLY A 1 73 ? 4.316 -0.491 -19.146 1.00 55.50 73 GLY A C 1
ATOM 533 O O . GLY A 1 73 ? 5.215 -0.484 -18.310 1.00 55.50 73 GLY A O 1
ATOM 534 N N . GLU A 1 74 ? 3.048 -0.297 -18.823 1.00 68.00 74 GLU A N 1
ATOM 535 C CA . GLU A 1 74 ? 2.608 -0.412 -17.443 1.00 68.00 74 GLU A CA 1
ATOM 536 C C . GLU A 1 74 ? 2.682 -1.893 -17.034 1.00 68.00 74 GLU A C 1
ATOM 538 O O . GLU A 1 74 ? 2.264 -2.764 -17.802 1.00 68.00 74 GLU A O 1
ATOM 543 N N . ALA A 1 75 ? 3.186 -2.178 -15.830 1.00 80.56 75 ALA A N 1
ATOM 544 C CA . ALA A 1 75 ? 3.172 -3.528 -15.269 1.00 80.56 75 ALA A CA 1
ATOM 545 C C . ALA A 1 75 ? 1.753 -4.119 -15.311 1.00 80.56 75 ALA A C 1
ATOM 547 O O . ALA A 1 75 ? 0.777 -3.409 -15.049 1.00 80.56 75 ALA A O 1
ATOM 548 N N . ALA A 1 76 ? 1.614 -5.414 -15.589 1.00 87.69 76 ALA A N 1
ATOM 549 C CA . ALA A 1 76 ? 0.299 -6.048 -15.660 1.00 87.69 76 ALA A CA 1
ATOM 550 C C . ALA A 1 76 ? -0.419 -6.006 -14.295 1.00 87.69 76 ALA A C 1
ATOM 552 O O . ALA A 1 76 ? 0.223 -6.027 -13.243 1.00 87.69 76 ALA A O 1
ATOM 553 N N . ALA A 1 77 ? -1.755 -5.938 -14.307 1.00 91.06 77 ALA A N 1
ATOM 554 C CA . ALA A 1 77 ? -2.581 -6.068 -13.101 1.00 91.06 77 ALA A CA 1
ATOM 555 C C . ALA A 1 77 ? -2.299 -7.401 -12.370 1.00 91.06 77 ALA A C 1
ATOM 557 O O . ALA A 1 77 ? -1.916 -8.367 -13.037 1.00 91.06 77 ALA A O 1
ATOM 558 N N . PRO A 1 78 ? -2.476 -7.481 -11.034 1.00 93.94 78 PRO A N 1
ATOM 559 C CA . PRO A 1 78 ? -2.353 -8.752 -10.328 1.00 93.94 78 PRO A CA 1
ATOM 560 C C . PRO A 1 78 ? -3.415 -9.733 -10.843 1.00 93.94 78 PRO A C 1
ATOM 562 O O . PRO A 1 78 ? -4.487 -9.338 -11.305 1.00 93.94 78 PRO A O 1
ATOM 565 N N . THR A 1 79 ? -3.102 -11.025 -10.778 1.00 94.88 79 THR A N 1
ATOM 566 C CA . THR A 1 79 ? -4.018 -12.098 -11.219 1.00 94.88 79 THR A CA 1
ATOM 567 C C . THR A 1 79 ? -4.592 -12.896 -10.051 1.00 94.88 79 THR A C 1
ATOM 569 O O . THR A 1 79 ? -5.523 -13.678 -10.231 1.00 94.88 79 THR A O 1
ATOM 572 N N . ASP A 1 80 ? -4.055 -12.669 -8.858 1.00 95.62 80 ASP A N 1
ATOM 573 C CA . ASP A 1 80 ? -4.416 -13.263 -7.586 1.00 95.62 80 ASP A CA 1
ATOM 574 C C . ASP A 1 80 ? -4.977 -12.210 -6.621 1.00 95.62 80 ASP A C 1
ATOM 576 O O . ASP A 1 80 ? -4.809 -10.999 -6.793 1.00 95.62 80 ASP A O 1
ATOM 580 N N . ALA A 1 81 ? -5.686 -12.696 -5.607 1.00 95.62 81 ALA A N 1
ATOM 581 C CA . ALA A 1 81 ? -6.137 -11.892 -4.481 1.00 95.62 81 ALA A CA 1
ATOM 582 C C . ALA A 1 81 ? -4.970 -11.648 -3.501 1.00 95.62 81 ALA A C 1
ATOM 584 O O . ALA A 1 81 ? -4.018 -12.438 -3.486 1.00 95.62 81 ALA A O 1
ATOM 585 N N . PRO A 1 82 ? -5.042 -10.600 -2.661 1.00 95.81 82 PRO A N 1
ATOM 586 C CA . PRO A 1 82 ? -4.118 -10.429 -1.541 1.00 95.81 82 PRO A CA 1
ATOM 587 C C . PRO A 1 82 ? -4.158 -11.633 -0.592 1.00 95.81 82 PRO A C 1
ATOM 589 O O . PRO A 1 82 ? -5.086 -12.452 -0.614 1.00 95.81 82 PRO A O 1
ATOM 592 N N . THR A 1 83 ? -3.139 -11.756 0.258 1.00 93.44 83 THR A N 1
ATOM 593 C CA . THR A 1 83 ? -3.102 -12.866 1.212 1.00 93.44 83 THR A CA 1
ATOM 594 C C . THR A 1 83 ? -4.186 -12.651 2.259 1.00 93.44 83 THR A C 1
ATOM 596 O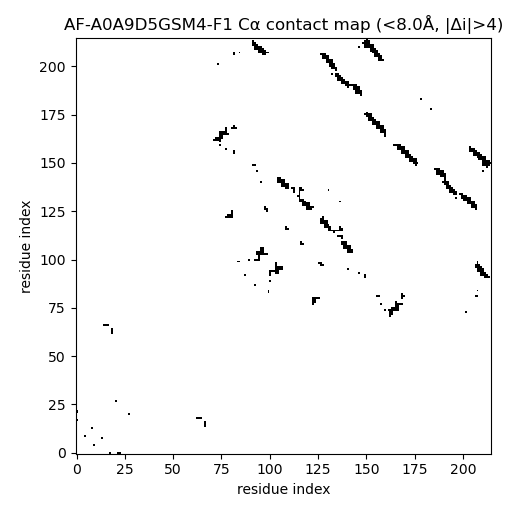 O . THR A 1 83 ? -4.388 -11.546 2.741 1.00 93.44 83 THR A O 1
ATOM 599 N N . ALA A 1 84 ? -4.895 -13.711 2.649 1.00 92.31 84 ALA A N 1
ATOM 600 C CA . ALA A 1 84 ? -5.910 -13.582 3.688 1.00 92.31 84 ALA A CA 1
ATOM 601 C C . ALA A 1 84 ? -5.283 -13.051 4.999 1.00 92.31 84 ALA A C 1
ATOM 603 O O . ALA A 1 84 ? -4.335 -13.670 5.504 1.00 92.31 84 ALA A O 1
ATOM 604 N N . PRO A 1 85 ? -5.816 -11.962 5.587 1.00 94.69 85 PRO A N 1
ATOM 605 C CA . PRO A 1 85 ? -5.334 -11.459 6.864 1.00 94.69 85 PRO A CA 1
ATOM 606 C C . PRO A 1 85 ? -5.429 -12.517 7.978 1.00 94.69 85 PRO A C 1
ATOM 608 O O . PRO A 1 85 ? -6.361 -13.330 7.987 1.00 94.69 85 PRO A O 1
ATOM 611 N N . PRO A 1 86 ? -4.513 -12.508 8.965 1.00 94.81 86 PRO A N 1
ATOM 612 C CA . PRO A 1 86 ? -4.578 -13.408 10.114 1.00 94.81 86 PRO A CA 1
ATOM 613 C C . PRO A 1 86 ? -5.920 -13.346 10.851 1.00 94.81 86 PRO A C 1
ATOM 615 O O . PRO A 1 86 ? -6.489 -12.273 11.044 1.00 94.81 86 PRO A O 1
ATOM 618 N N . VAL A 1 87 ? -6.409 -14.472 11.366 1.00 94.75 87 VAL A N 1
ATOM 619 C CA . VAL A 1 87 ? -7.604 -14.452 12.222 1.00 94.75 87 VAL A CA 1
ATOM 620 C C . VAL A 1 87 ? -7.284 -13.699 13.515 1.00 94.75 87 VAL A C 1
ATOM 622 O O . VAL A 1 87 ? -6.335 -14.032 14.222 1.00 94.75 87 VAL A O 1
ATOM 625 N N . ARG A 1 88 ? -8.090 -12.684 13.831 1.00 94.12 88 ARG A N 1
ATOM 626 C CA . ARG A 1 88 ? -7.942 -11.841 15.023 1.00 94.12 88 ARG A CA 1
ATOM 627 C C . ARG A 1 88 ? -9.274 -11.736 15.757 1.00 94.12 88 ARG A C 1
ATOM 629 O O . ARG A 1 88 ? -10.339 -11.851 15.153 1.00 94.12 88 ARG A O 1
ATOM 636 N N . ASN A 1 89 ? -9.214 -11.497 17.066 1.00 94.31 89 ASN A N 1
ATOM 637 C CA . ASN A 1 89 ? -10.409 -11.181 17.846 1.00 94.31 89 ASN A CA 1
ATOM 638 C C . ASN A 1 89 ? -11.049 -9.898 17.308 1.00 94.31 89 ASN A C 1
ATOM 640 O O . ASN A 1 89 ? -10.345 -8.917 17.086 1.00 94.31 89 ASN A O 1
ATOM 644 N N . ALA A 1 90 ? -12.376 -9.878 17.177 1.00 93.56 90 ALA A N 1
ATOM 645 C CA . ALA A 1 90 ? -13.097 -8.712 16.661 1.00 93.56 90 ALA A CA 1
ATOM 646 C C . ALA A 1 90 ? -12.862 -7.439 17.498 1.00 93.56 90 ALA A C 1
ATOM 648 O O . ALA A 1 90 ? -12.839 -6.345 16.957 1.00 93.56 90 ALA A O 1
ATOM 649 N N . ALA A 1 91 ? -12.620 -7.573 18.807 1.00 94.31 91 ALA A N 1
ATOM 650 C CA . ALA A 1 91 ? -12.270 -6.443 19.675 1.00 94.31 91 ALA A CA 1
ATOM 651 C C . ALA A 1 91 ? -10.876 -5.846 19.389 1.00 94.31 91 ALA A C 1
ATOM 653 O O . ALA A 1 91 ? -10.591 -4.724 19.799 1.00 94.31 91 ALA A O 1
ATOM 654 N N . ASN A 1 92 ? -10.015 -6.592 18.693 1.00 96.75 92 ASN A N 1
ATOM 655 C CA . ASN A 1 92 ? -8.639 -6.213 18.390 1.00 96.75 92 ASN A CA 1
ATOM 656 C C . ASN A 1 92 ? -8.471 -5.771 16.932 1.00 96.75 92 ASN A C 1
ATOM 658 O O . ASN A 1 92 ? -7.331 -5.656 16.489 1.00 96.75 92 ASN A O 1
ATOM 662 N N . VAL A 1 93 ? -9.556 -5.577 16.174 1.00 97.81 93 VAL A N 1
ATOM 663 C CA . VAL A 1 93 ? -9.495 -5.149 14.773 1.00 97.81 93 VAL A CA 1
ATOM 664 C C . VAL A 1 93 ? -10.569 -4.119 14.474 1.00 97.81 93 VAL A C 1
ATOM 666 O O . VAL A 1 93 ? -11.727 -4.287 14.841 1.00 97.81 93 VAL A O 1
ATOM 669 N N . ILE A 1 94 ? -10.180 -3.086 13.737 1.00 97.25 94 ILE A N 1
ATOM 670 C CA . ILE A 1 94 ? -11.089 -2.131 13.115 1.00 97.25 94 ILE A CA 1
ATOM 671 C C . ILE A 1 94 ? -10.880 -2.231 11.607 1.00 97.25 94 ILE A C 1
ATOM 673 O O . ILE A 1 94 ? -9.838 -1.819 11.096 1.00 97.25 94 ILE A O 1
ATOM 677 N N . SER A 1 95 ? -11.859 -2.797 10.903 1.00 97.62 95 SER A N 1
ATOM 678 C CA . SER A 1 95 ? -11.827 -2.926 9.446 1.00 97.62 95 SER A CA 1
ATOM 679 C C . SER A 1 95 ? -12.200 -1.609 8.777 1.00 97.62 95 SER A C 1
ATOM 681 O O . SER A 1 95 ? -13.255 -1.048 9.064 1.00 97.62 95 SER A O 1
ATOM 683 N N . ILE A 1 96 ? -11.348 -1.126 7.875 1.00 97.50 96 ILE A N 1
ATOM 684 C CA . ILE A 1 96 ? -11.585 0.095 7.100 1.00 97.50 96 ILE A CA 1
ATOM 685 C C . ILE A 1 96 ? -12.027 -0.245 5.678 1.00 97.50 96 ILE A C 1
ATOM 687 O O . ILE A 1 96 ? -13.015 0.307 5.200 1.00 97.50 96 ILE A O 1
ATOM 691 N N . TYR A 1 97 ? -11.334 -1.183 5.034 1.00 97.56 97 TYR A N 1
ATOM 692 C CA . TYR A 1 97 ? -11.674 -1.713 3.717 1.00 97.56 97 TYR A CA 1
ATOM 693 C C . TYR A 1 97 ? -11.228 -3.178 3.609 1.00 97.56 97 TYR A C 1
ATOM 695 O O . TYR A 1 97 ? -10.230 -3.570 4.218 1.00 97.56 97 TYR A O 1
ATOM 703 N N . GLY A 1 98 ? -11.959 -3.967 2.826 1.00 95.94 98 GLY A N 1
ATOM 704 C CA . GLY A 1 98 ? -11.710 -5.392 2.608 1.00 95.94 98 GLY A CA 1
ATOM 705 C C . GLY A 1 98 ? -12.752 -6.288 3.276 1.00 95.94 98 GLY A C 1
ATOM 706 O O . GLY A 1 98 ? -13.567 -5.853 4.091 1.00 95.94 98 GLY A O 1
ATOM 707 N N . GLU A 1 99 ? -12.737 -7.566 2.909 1.00 94.06 99 GLU A N 1
ATOM 708 C CA . GLU A 1 99 ? -13.808 -8.521 3.244 1.00 94.06 99 GLU A CA 1
ATOM 709 C C . GLU A 1 99 ? -13.450 -9.440 4.431 1.00 94.06 99 GLU A C 1
ATOM 711 O O . GLU A 1 99 ? -14.279 -10.218 4.904 1.00 94.06 99 GLU A O 1
ATOM 716 N N . ALA A 1 100 ? -12.215 -9.356 4.941 1.00 93.38 100 ALA A N 1
ATOM 717 C CA . ALA A 1 100 ? -11.675 -10.298 5.925 1.00 93.38 100 ALA A CA 1
ATOM 718 C C . ALA A 1 100 ? -12.238 -10.136 7.351 1.00 93.38 100 ALA A C 1
ATOM 720 O O . ALA A 1 100 ? -12.263 -11.099 8.120 1.00 93.38 100 ALA A O 1
ATOM 721 N N . TYR A 1 101 ? -12.685 -8.931 7.722 1.00 95.12 101 TYR A N 1
ATOM 722 C CA . TYR A 1 101 ? -13.028 -8.572 9.106 1.00 95.12 101 TYR A CA 1
ATOM 723 C C . TYR A 1 101 ? -14.450 -8.023 9.259 1.00 95.12 101 TYR A C 1
ATOM 725 O O . TYR A 1 101 ? -14.681 -7.020 9.931 1.00 95.12 101 TYR A O 1
ATOM 733 N N . GLY A 1 102 ? -15.427 -8.719 8.677 1.00 90.06 102 GLY A N 1
ATOM 734 C CA . GLY A 1 102 ? -16.836 -8.349 8.802 1.00 90.06 102 GLY A CA 1
ATOM 735 C C . GLY A 1 102 ? -17.166 -7.050 8.066 1.00 90.06 102 GLY A C 1
ATOM 736 O O . GLY A 1 102 ? -16.630 -6.786 6.995 1.00 90.06 102 GLY A O 1
ATOM 737 N N . ALA A 1 103 ? -18.097 -6.261 8.609 1.00 93.56 103 ALA A N 1
ATOM 738 C CA . ALA A 1 103 ? -18.490 -4.997 7.995 1.00 93.56 103 ALA A CA 1
ATOM 739 C C . ALA A 1 103 ? -17.386 -3.945 8.179 1.00 93.56 103 ALA A C 1
ATOM 741 O O . ALA A 1 103 ? -17.118 -3.514 9.302 1.00 93.56 103 ALA A O 1
ATOM 742 N N . ALA A 1 104 ? -16.772 -3.537 7.071 1.00 96.12 104 ALA A N 1
ATOM 743 C CA . ALA A 1 104 ? -15.784 -2.471 7.041 1.00 96.12 104 ALA A CA 1
ATOM 744 C C . ALA A 1 104 ? -16.429 -1.087 7.231 1.00 96.12 104 ALA A C 1
ATOM 746 O O . ALA A 1 104 ? -17.577 -0.871 6.836 1.00 96.12 104 ALA A O 1
ATOM 747 N N . THR A 1 105 ? -15.678 -0.142 7.805 1.00 96.56 105 THR A N 1
ATOM 748 C CA . THR A 1 105 ? -16.086 1.267 7.929 1.00 96.56 105 THR A CA 1
ATOM 749 C C . THR A 1 105 ? -16.416 1.888 6.576 1.00 96.56 105 THR A C 1
ATOM 751 O O . THR A 1 105 ? -17.367 2.660 6.508 1.00 96.56 105 THR A O 1
ATOM 754 N N . GLY A 1 106 ? -15.666 1.545 5.527 1.00 95.88 106 GLY A N 1
ATOM 755 C CA . GLY A 1 106 ? -15.843 2.093 4.188 1.00 95.88 106 GLY A CA 1
ATOM 756 C C . GLY A 1 106 ? -15.006 3.344 3.928 1.00 95.88 106 GLY A C 1
ATOM 757 O O . GLY A 1 106 ? -14.512 4.009 4.848 1.00 95.88 106 GLY A O 1
ATOM 758 N N . LEU A 1 107 ? -14.823 3.625 2.638 1.00 95.31 107 LEU A N 1
ATOM 759 C CA . LEU A 1 107 ? -14.013 4.716 2.119 1.00 95.31 107 LEU A CA 1
ATOM 760 C C . LEU A 1 107 ? -14.733 5.440 1.001 1.00 95.31 107 LEU A C 1
ATOM 762 O O . LEU A 1 107 ? -15.337 4.822 0.125 1.00 95.31 107 LEU A O 1
ATOM 766 N N . SER A 1 108 ? -14.521 6.748 0.964 1.00 95.19 108 SER A N 1
ATOM 767 C CA . SER A 1 108 ? -15.008 7.617 -0.094 1.00 95.19 108 SER A CA 1
ATOM 768 C C . SER A 1 108 ? -13.880 8.469 -0.671 1.00 95.19 108 SER A C 1
ATOM 770 O O . SER A 1 108 ? -13.061 9.033 0.062 1.00 95.19 108 SER A O 1
ATOM 772 N N . ASN A 1 109 ? -13.876 8.605 -2.000 1.00 93.62 109 ASN A N 1
ATOM 773 C CA . ASN A 1 109 ? -13.058 9.603 -2.689 1.00 93.62 109 ASN A CA 1
ATOM 774 C C . ASN A 1 109 ? -13.413 11.010 -2.192 1.00 93.62 109 ASN A C 1
ATOM 776 O O . ASN A 1 109 ? -14.574 11.311 -1.896 1.00 93.62 109 ASN A O 1
ATOM 780 N N . VAL A 1 110 ? -12.419 11.892 -2.141 1.00 92.38 110 VAL A N 1
ATOM 781 C CA . VAL A 1 110 ? -12.585 13.276 -1.683 1.00 92.38 110 VAL A CA 1
ATOM 782 C C . VAL A 1 110 ? -12.480 14.266 -2.844 1.00 92.38 110 VAL A C 1
ATOM 784 O O . VAL A 1 110 ? -11.642 14.102 -3.725 1.00 92.38 110 VAL A O 1
ATOM 787 N N . PRO A 1 111 ? -13.284 15.345 -2.858 1.00 88.31 111 PRO A N 1
ATOM 788 C CA . PRO A 1 111 ? -13.317 16.277 -3.989 1.00 88.31 111 PRO A CA 1
ATOM 789 C C . PRO A 1 111 ? -12.046 17.130 -4.131 1.00 88.31 111 PRO A C 1
ATOM 791 O O . PRO A 1 111 ? -11.844 17.760 -5.166 1.00 88.31 111 PRO A O 1
ATOM 794 N N . TRP A 1 112 ? -11.208 17.194 -3.094 1.00 88.25 112 TRP A N 1
ATOM 795 C CA . TRP A 1 112 ? -9.973 17.981 -3.079 1.00 88.25 112 TRP A CA 1
ATOM 796 C C . TRP A 1 112 ? -8.739 17.207 -3.565 1.00 88.25 112 TRP A C 1
ATOM 798 O O . TRP A 1 112 ? -7.693 17.826 -3.735 1.00 88.25 112 TRP A O 1
ATOM 808 N N . ASP A 1 113 ? -8.858 15.901 -3.832 1.00 85.19 113 ASP A N 1
ATOM 809 C CA . ASP A 1 113 ? -7.771 15.056 -4.366 1.00 85.19 113 ASP A CA 1
ATOM 810 C C . ASP A 1 113 ? -7.641 15.139 -5.905 1.00 85.19 113 ASP A C 1
ATOM 812 O O . ASP A 1 113 ? -6.865 14.438 -6.553 1.00 85.19 113 ASP A O 1
ATOM 816 N N . GLY A 1 114 ? -8.395 16.057 -6.522 1.00 78.31 114 GLY A N 1
ATOM 817 C CA . GLY A 1 114 ? -8.277 16.376 -7.940 1.00 78.31 114 GLY A CA 1
ATOM 818 C C . GLY A 1 114 ? -8.577 15.176 -8.838 1.00 78.31 114 GLY A C 1
ATOM 819 O O . GLY A 1 114 ? 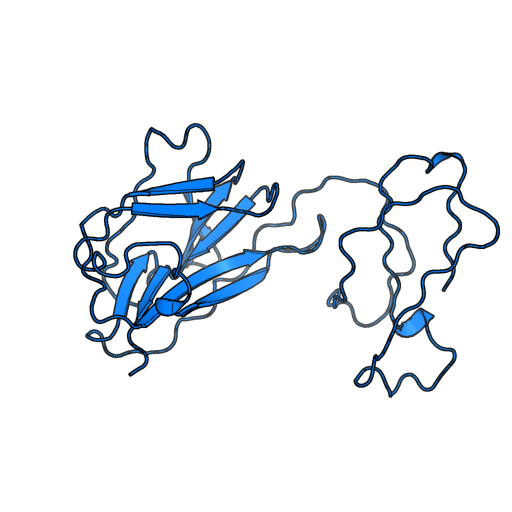-9.717 14.720 -8.901 1.00 78.31 114 GLY A O 1
ATOM 820 N N . SER A 1 115 ? -7.570 14.731 -9.596 1.00 72.69 115 SER A N 1
ATOM 821 C CA . SER A 1 115 ? -7.679 13.603 -10.530 1.00 72.69 115 SER A CA 1
ATOM 822 C C . SER A 1 115 ? -7.259 12.260 -9.943 1.00 72.69 115 SER A C 1
ATOM 824 O O . SER A 1 115 ? -7.547 11.240 -10.571 1.00 72.69 115 SER A O 1
ATOM 826 N N . THR A 1 116 ? -6.585 12.236 -8.788 1.00 80.31 116 THR A N 1
ATOM 827 C CA . THR A 1 116 ? -6.326 10.967 -8.108 1.00 80.31 116 THR A CA 1
ATOM 828 C C . THR A 1 116 ? -7.622 10.532 -7.439 1.00 80.31 116 THR A C 1
ATOM 830 O O . THR A 1 116 ? -8.228 11.264 -6.664 1.00 80.31 116 THR A O 1
ATOM 833 N N . ALA A 1 117 ? -8.093 9.350 -7.809 1.00 86.19 117 ALA A N 1
ATOM 834 C CA . ALA A 1 117 ? -9.262 8.726 -7.222 1.00 86.19 117 ALA A CA 1
ATOM 835 C C . ALA A 1 117 ? -9.087 7.212 -7.292 1.00 86.19 117 ALA A C 1
ATOM 837 O O . ALA A 1 117 ? -8.417 6.690 -8.192 1.00 86.19 117 ALA A O 1
ATOM 838 N N . PHE A 1 118 ? -9.714 6.508 -6.359 1.00 93.25 118 PHE A N 1
ATOM 839 C CA . PHE A 1 118 ? -9.826 5.063 -6.421 1.00 93.25 118 PHE A CA 1
ATOM 840 C C . PHE A 1 118 ? -11.139 4.635 -7.084 1.00 93.25 118 PHE A C 1
ATOM 842 O O . PHE A 1 118 ? -12.156 5.332 -7.021 1.00 93.25 118 PHE A O 1
ATOM 849 N N . ALA A 1 119 ? -11.129 3.447 -7.676 1.00 95.06 119 ALA A N 1
ATOM 850 C CA . ALA A 1 119 ? -12.318 2.718 -8.095 1.00 95.06 119 ALA A CA 1
ATOM 851 C C . ALA A 1 119 ? -12.239 1.280 -7.574 1.00 95.06 119 ALA A C 1
ATOM 853 O O . ALA A 1 119 ? -11.144 0.751 -7.415 1.00 95.06 119 ALA A O 1
ATOM 854 N N . GLU A 1 120 ? -13.376 0.633 -7.331 1.00 96.56 120 GLU A N 1
ATOM 855 C CA . GLU A 1 120 ? -13.379 -0.798 -7.014 1.00 96.56 120 GLU A CA 1
ATOM 856 C C . GLU A 1 120 ? -13.199 -1.636 -8.289 1.00 96.56 120 GLU A C 1
ATOM 858 O O . GLU A 1 120 ? -13.816 -1.373 -9.324 1.00 96.56 120 GLU A O 1
ATOM 863 N N . GLU A 1 121 ? -12.385 -2.682 -8.196 1.00 96.62 121 GLU A N 1
ATOM 864 C CA . GLU A 1 121 ? -12.242 -3.733 -9.202 1.00 96.62 121 GLU A CA 1
ATOM 865 C C . GLU A 1 121 ? -12.324 -5.102 -8.514 1.00 96.62 121 GLU A C 1
ATOM 867 O O . GLU A 1 121 ? -12.089 -5.223 -7.314 1.00 96.62 121 GLU A O 1
ATOM 872 N N . THR A 1 122 ? -12.689 -6.151 -9.250 1.00 97.06 122 THR A N 1
ATOM 873 C CA . THR A 1 122 ? -12.695 -7.519 -8.718 1.00 97.06 122 THR A CA 1
ATOM 874 C C . THR A 1 122 ? -11.568 -8.323 -9.340 1.00 97.06 122 THR A C 1
ATOM 876 O O . THR A 1 122 ? -11.553 -8.530 -10.552 1.00 97.06 122 THR A O 1
ATOM 879 N N . ILE A 1 123 ? -10.655 -8.820 -8.506 1.00 95.44 123 ILE A N 1
ATOM 880 C CA . ILE A 1 123 ? -9.504 -9.629 -8.914 1.00 95.44 123 ILE A CA 1
ATOM 881 C C . ILE A 1 123 ? -9.561 -10.953 -8.166 1.00 95.44 123 ILE A C 1
ATOM 883 O O . ILE A 1 123 ? -9.700 -10.986 -6.948 1.00 95.44 123 ILE A O 1
ATOM 887 N N . ALA A 1 124 ? -9.530 -12.061 -8.912 1.00 95.94 124 ALA A N 1
ATOM 888 C CA . ALA A 1 124 ? -9.665 -13.414 -8.366 1.00 95.94 124 ALA A CA 1
ATOM 889 C C . ALA A 1 124 ? -10.874 -13.600 -7.413 1.00 95.94 124 ALA A C 1
ATOM 891 O O . ALA A 1 124 ? -10.843 -14.430 -6.510 1.00 95.94 124 ALA A O 1
ATOM 892 N N . GLY A 1 125 ? -11.955 -12.838 -7.630 1.00 94.88 125 GLY A N 1
ATOM 893 C CA . GLY A 1 125 ? -13.173 -12.882 -6.814 1.00 94.88 125 GLY A CA 1
ATOM 894 C C . GLY A 1 125 ? -13.161 -12.006 -5.556 1.00 94.88 125 GLY A C 1
ATOM 895 O O . GLY A 1 125 ? -14.177 -11.969 -4.874 1.00 94.88 125 GLY A O 1
ATOM 896 N N . ASN A 1 126 ? -12.070 -11.291 -5.275 1.00 97.06 126 ASN A N 1
ATOM 897 C CA . ASN A 1 126 ? -11.947 -10.338 -4.171 1.00 97.06 126 ASN A CA 1
ATOM 898 C C . ASN A 1 126 ? -12.073 -8.892 -4.695 1.00 97.06 126 ASN A C 1
ATOM 900 O O . ASN A 1 126 ? -11.618 -8.587 -5.803 1.00 97.06 126 ASN A O 1
ATOM 904 N N . LYS A 1 127 ? -12.724 -8.014 -3.922 1.00 97.12 127 LYS A N 1
ATOM 905 C CA . LYS A 1 127 ? -12.859 -6.590 -4.261 1.00 97.12 127 LYS A CA 1
ATOM 906 C C . LYS A 1 127 ? -11.665 -5.771 -3.779 1.00 97.12 127 LYS A C 1
ATOM 908 O O . LYS A 1 127 ? -11.470 -5.593 -2.584 1.00 97.12 127 LYS A O 1
ATOM 913 N N . VAL A 1 128 ? -10.981 -5.117 -4.708 1.00 97.69 128 VAL A N 1
ATOM 914 C CA . VAL A 1 128 ? -9.798 -4.292 -4.439 1.00 97.69 128 VAL A CA 1
ATOM 915 C C . VAL A 1 128 ? -10.013 -2.848 -4.884 1.00 97.69 128 VAL A C 1
ATOM 917 O O . VAL A 1 128 ? -10.730 -2.583 -5.850 1.00 97.69 128 VAL A O 1
ATOM 920 N N . LEU A 1 129 ? -9.345 -1.906 -4.224 1.00 96.69 129 LEU A N 1
ATOM 921 C CA . LEU A 1 129 ? -9.257 -0.520 -4.674 1.00 96.69 129 LEU A CA 1
ATOM 922 C C . LEU A 1 129 ? -8.180 -0.405 -5.748 1.00 96.69 129 LEU A C 1
ATOM 924 O O . LEU A 1 129 ? -7.004 -0.610 -5.469 1.00 96.69 129 LEU A O 1
ATOM 928 N N . LYS A 1 130 ? -8.550 -0.025 -6.966 1.00 95.50 130 LYS A N 1
ATOM 929 C CA . LYS A 1 130 ? -7.623 0.393 -8.017 1.00 95.50 130 LYS A CA 1
ATOM 930 C C . LYS A 1 130 ? -7.384 1.892 -7.918 1.00 95.50 130 LYS A C 1
ATOM 932 O O . LYS A 1 130 ? -8.327 2.673 -8.019 1.00 95.50 130 LYS A O 1
ATOM 937 N N . VAL A 1 131 ? -6.126 2.292 -7.800 1.00 92.56 131 VAL A N 1
ATOM 938 C CA . VAL A 1 131 ? -5.702 3.690 -7.685 1.00 92.56 131 VAL A CA 1
ATOM 939 C C . VAL A 1 131 ? -4.729 4.005 -8.808 1.00 92.56 131 VAL A C 1
ATOM 941 O O . VAL A 1 131 ? -3.782 3.252 -9.020 1.00 92.56 131 VAL A O 1
ATOM 944 N N . ASN A 1 132 ? -4.945 5.116 -9.511 1.00 87.94 132 ASN A N 1
ATOM 945 C CA . ASN A 1 132 ? -3.953 5.689 -10.420 1.00 87.94 132 ASN A CA 1
ATOM 946 C C . ASN A 1 132 ? -3.269 6.859 -9.703 1.00 87.94 132 ASN A C 1
ATOM 948 O O . ASN A 1 132 ? -3.850 7.939 -9.604 1.00 87.94 132 ASN A O 1
ATOM 952 N N . PHE A 1 133 ? -2.098 6.613 -9.123 1.00 83.50 133 PHE A N 1
ATOM 953 C CA . PHE A 1 133 ? -1.396 7.578 -8.288 1.00 83.50 133 PHE A CA 1
ATOM 954 C C . PHE A 1 133 ? -0.681 8.621 -9.156 1.00 83.50 133 PHE A C 1
ATOM 956 O O . PHE A 1 133 ? 0.178 8.307 -9.976 1.00 83.50 133 PHE A O 1
ATOM 963 N N . ASP A 1 134 ? -0.995 9.896 -8.930 1.00 76.06 134 ASP A N 1
ATOM 964 C CA . ASP A 1 134 ? -0.207 11.003 -9.485 1.00 76.06 134 ASP A CA 1
ATOM 965 C C . ASP A 1 134 ? 0.744 11.587 -8.429 1.00 76.06 134 ASP A C 1
ATOM 967 O O . ASP A 1 134 ? 1.952 11.688 -8.641 1.00 76.06 134 ASP A O 1
ATOM 971 N N . THR A 1 135 ? 0.215 11.907 -7.243 1.00 78.12 135 THR A N 1
ATOM 972 C CA . THR A 1 135 ? 0.993 12.482 -6.128 1.00 78.12 135 THR A CA 1
ATOM 973 C C . THR A 1 135 ? 0.670 11.818 -4.791 1.00 78.12 135 THR A C 1
ATOM 975 O O . THR A 1 135 ? 1.556 11.309 -4.103 1.00 78.12 135 THR A O 1
ATOM 978 N N . PHE A 1 136 ? -0.606 11.795 -4.427 1.00 87.00 136 PHE A N 1
ATOM 979 C CA . PHE A 1 136 ? -1.143 11.129 -3.250 1.00 87.00 136 PHE A CA 1
ATOM 980 C C . PHE A 1 136 ? -2.575 10.677 -3.533 1.00 87.00 136 PHE A C 1
ATOM 982 O O . PHE A 1 136 ? -3.178 11.148 -4.491 1.00 87.00 136 PHE A O 1
ATOM 989 N N . LEU A 1 137 ? -3.085 9.766 -2.705 1.00 91.06 137 LEU A N 1
ATOM 990 C CA . LEU A 1 137 ? -4.500 9.427 -2.612 1.00 91.06 137 LEU A CA 1
ATOM 991 C C . LEU A 1 137 ? -5.052 9.976 -1.296 1.00 91.06 137 LEU A C 1
ATOM 993 O O . LEU A 1 137 ? -4.594 9.584 -0.220 1.00 91.06 137 LEU A O 1
ATOM 997 N N . GLY A 1 138 ? -6.045 10.850 -1.382 1.00 92.50 138 GLY A N 1
ATOM 998 C CA . GLY A 1 138 ? -6.847 11.338 -0.271 1.00 92.50 138 GLY A CA 1
ATOM 999 C C . GLY A 1 138 ? -8.162 10.574 -0.164 1.00 92.50 138 GLY A C 1
ATOM 1000 O O . GLY A 1 138 ? -8.896 10.420 -1.139 1.00 92.50 138 GLY A O 1
ATOM 1001 N N . THR A 1 139 ? -8.501 10.119 1.040 1.00 93.81 139 THR A N 1
ATOM 1002 C CA . THR A 1 139 ? -9.775 9.431 1.287 1.00 93.81 139 THR A CA 1
ATOM 1003 C C . THR A 1 139 ? -10.444 9.944 2.557 1.00 93.81 139 THR A C 1
ATOM 1005 O O . THR A 1 139 ? -9.775 10.336 3.519 1.00 93.81 139 THR A O 1
ATOM 1008 N N . SER A 1 140 ? -11.776 9.928 2.561 1.00 95.56 140 SER A N 1
ATOM 1009 C CA . SER A 1 140 ? -12.569 10.036 3.784 1.00 95.56 140 SER A CA 1
ATOM 1010 C C . SER A 1 140 ? -12.980 8.650 4.240 1.00 95.56 140 SER A C 1
ATOM 1012 O O . SER A 1 140 ? -13.370 7.817 3.424 1.00 95.56 140 SER A O 1
ATOM 1014 N N . LEU A 1 141 ? -12.950 8.439 5.551 1.00 96.12 141 LEU A N 1
ATOM 1015 C CA . LEU A 1 141 ? -13.676 7.348 6.181 1.00 96.12 141 LEU A CA 1
ATOM 1016 C C . LEU A 1 141 ? -15.169 7.686 6.150 1.00 96.12 141 LEU A C 1
ATOM 1018 O O . LEU A 1 141 ? -15.553 8.814 6.474 1.00 96.12 141 LEU A O 1
ATOM 1022 N N . ASP A 1 142 ? -16.018 6.716 5.810 1.00 96.00 142 ASP A N 1
ATOM 1023 C CA . ASP A 1 142 ? -17.472 6.949 5.760 1.00 96.00 142 ASP A CA 1
ATOM 1024 C C . ASP A 1 142 ? -18.066 7.223 7.156 1.00 96.00 142 ASP A C 1
ATOM 1026 O O . ASP A 1 142 ? -19.137 7.818 7.296 1.00 96.00 142 ASP A O 1
ATOM 1030 N N . SER A 1 143 ? -17.345 6.840 8.215 1.00 95.19 143 SER A N 1
ATOM 1031 C CA . SER A 1 143 ? -17.611 7.258 9.591 1.00 95.19 143 SER A CA 1
ATOM 1032 C C . SER A 1 143 ? -16.314 7.455 10.377 1.00 95.19 143 SER A C 1
ATOM 1034 O O . SER A 1 143 ? -15.278 6.880 10.047 1.00 95.19 143 SER A O 1
ATOM 1036 N N . LYS A 1 144 ? -16.363 8.292 11.423 1.00 94.38 144 LYS A N 1
ATOM 1037 C CA . LYS A 1 144 ? -15.211 8.503 12.308 1.00 94.38 144 LYS A CA 1
ATOM 1038 C C . LYS A 1 144 ? -14.839 7.205 13.026 1.00 94.38 144 LYS A C 1
ATOM 1040 O O . LYS A 1 144 ? -15.719 6.489 13.501 1.00 94.38 144 LYS A O 1
ATOM 1045 N N . VAL A 1 145 ? -13.541 6.962 13.166 1.00 94.44 145 VAL A N 1
ATOM 1046 C CA . VAL A 1 145 ? -12.978 5.764 13.796 1.00 94.44 145 VAL A CA 1
ATOM 1047 C C . VAL A 1 145 ? -12.175 6.137 15.039 1.00 94.44 145 VAL A C 1
ATOM 1049 O O . VAL A 1 145 ? -11.274 6.973 14.976 1.00 94.44 145 VAL A O 1
ATOM 1052 N N . ASP A 1 146 ? -12.462 5.462 16.153 1.00 94.44 146 ASP A N 1
ATOM 1053 C CA . ASP A 1 146 ? -11.627 5.489 17.356 1.00 94.44 146 ASP A CA 1
ATOM 1054 C C . ASP A 1 146 ? -10.610 4.339 17.306 1.00 94.44 146 ASP A C 1
ATOM 1056 O O . ASP A 1 146 ? -10.927 3.189 17.604 1.00 94.44 146 ASP A O 1
ATOM 1060 N N . ALA A 1 147 ? -9.373 4.660 16.929 1.00 93.56 147 ALA A N 1
ATOM 1061 C CA . ALA A 1 147 ? -8.239 3.738 16.909 1.00 93.56 147 ALA A CA 1
ATOM 1062 C C . ALA A 1 147 ? -7.309 3.928 18.124 1.00 93.56 147 ALA A C 1
ATOM 1064 O O . ALA A 1 147 ? -6.144 3.520 18.096 1.00 93.56 147 ALA A O 1
ATOM 1065 N N . SER A 1 148 ? -7.780 4.563 19.205 1.00 92.12 148 SER A N 1
ATOM 1066 C CA . SER A 1 148 ? -6.960 4.840 20.393 1.00 92.12 148 SER A CA 1
ATOM 1067 C C . SER A 1 148 ? -6.397 3.567 21.034 1.00 92.12 148 SER A C 1
ATOM 1069 O O . SER A 1 148 ? -5.234 3.563 21.447 1.00 92.12 148 SER A O 1
ATOM 1071 N N . GLY A 1 149 ? -7.181 2.485 21.041 1.00 93.69 149 GLY A N 1
ATOM 1072 C CA . GLY A 1 149 ? -6.806 1.170 21.569 1.00 93.69 149 GLY A CA 1
ATOM 1073 C C . GLY A 1 149 ? -6.064 0.250 20.594 1.00 93.69 149 GLY A C 1
ATOM 1074 O O . GLY A 1 149 ? -5.748 -0.878 20.964 1.00 93.69 149 GLY A O 1
ATOM 1075 N N . MET A 1 150 ? -5.806 0.685 19.359 1.00 95.25 150 MET A N 1
ATOM 1076 C CA . MET A 1 150 ? -5.054 -0.101 18.376 1.00 95.25 150 MET A CA 1
ATOM 1077 C C . MET A 1 150 ? -3.554 0.180 18.506 1.00 95.25 150 MET A C 1
ATOM 1079 O O . MET A 1 150 ? -3.154 1.217 19.040 1.00 95.25 150 MET A O 1
ATOM 1083 N N . SER A 1 151 ? -2.716 -0.739 18.024 1.00 95.12 151 SER A N 1
ATOM 1084 C CA . SER A 1 151 ? -1.255 -0.578 18.041 1.00 95.12 151 SER A CA 1
ATOM 1085 C C . SER A 1 151 ? -0.624 -0.513 16.654 1.00 95.12 151 SER A C 1
ATOM 1087 O O . SER A 1 151 ? 0.487 0.001 16.534 1.00 95.12 151 SER A O 1
ATOM 1089 N N . HIS A 1 152 ? -1.322 -0.974 15.615 1.00 95.56 152 HIS A N 1
ATOM 1090 C CA . HIS A 1 152 ? -0.805 -1.033 14.251 1.00 95.56 152 HIS A CA 1
ATOM 1091 C C . HIS A 1 152 ? -1.865 -0.638 13.224 1.00 95.56 152 HIS A C 1
ATOM 1093 O O . HIS A 1 152 ? -3.062 -0.860 13.427 1.00 95.56 152 HIS A O 1
ATOM 1099 N N . PHE A 1 153 ? -1.392 -0.093 12.110 1.00 95.38 153 PHE A N 1
ATOM 1100 C CA . PHE A 1 153 ? -2.115 0.028 10.852 1.00 95.38 153 PHE A CA 1
ATOM 1101 C C . PHE A 1 153 ? -1.612 -1.048 9.887 1.00 95.38 153 PHE A C 1
ATOM 1103 O O . PHE A 1 153 ? -0.405 -1.260 9.793 1.00 95.38 153 PHE A O 1
ATOM 1110 N N . HIS A 1 154 ? -2.520 -1.696 9.168 1.00 97.56 154 HIS A N 1
ATOM 1111 C CA . HIS A 1 154 ? -2.211 -2.674 8.136 1.00 97.56 154 HIS A CA 1
ATOM 1112 C C . HIS A 1 154 ? -2.861 -2.285 6.811 1.00 97.56 154 HIS A C 1
ATOM 1114 O O . HIS A 1 154 ? -3.983 -1.773 6.787 1.00 97.56 154 HIS A O 1
ATOM 1120 N N . MET A 1 155 ? -2.159 -2.574 5.719 1.00 96.81 155 MET A N 1
ATOM 1121 C CA . MET A 1 155 ? -2.661 -2.474 4.354 1.00 96.81 155 MET A CA 1
ATOM 1122 C C . MET A 1 155 ? -1.934 -3.482 3.465 1.00 96.81 155 MET A C 1
ATOM 1124 O O . MET A 1 155 ? -0.724 -3.667 3.595 1.00 96.81 155 MET A O 1
ATOM 1128 N N . GLU A 1 156 ? -2.637 -4.070 2.505 1.00 97.94 156 GLU A N 1
ATOM 1129 C CA . GLU A 1 156 ? -2.013 -4.787 1.398 1.00 97.94 156 GLU A CA 1
ATOM 1130 C C . GLU A 1 156 ? -2.113 -3.953 0.130 1.00 97.94 156 GLU A C 1
ATOM 1132 O O . GLU A 1 156 ? -3.160 -3.397 -0.191 1.00 97.94 156 GLU A O 1
ATOM 1137 N N . TYR A 1 157 ? -1.008 -3.843 -0.600 1.00 95.19 157 TYR A N 1
ATOM 1138 C CA . TYR A 1 157 ? -0.963 -3.115 -1.857 1.00 95.19 157 TYR A CA 1
ATOM 1139 C C . TYR A 1 157 ? -0.101 -3.844 -2.874 1.00 95.19 157 TYR A C 1
ATOM 1141 O O . TYR A 1 157 ? 0.804 -4.604 -2.530 1.00 95.19 157 TYR A O 1
ATOM 1149 N N . THR A 1 158 ? -0.356 -3.605 -4.153 1.00 93.75 158 THR A N 1
ATOM 1150 C CA . THR A 1 158 ? 0.482 -4.173 -5.197 1.00 93.75 158 THR A CA 1
ATOM 1151 C C . THR A 1 158 ? 1.681 -3.302 -5.511 1.00 93.75 158 THR A C 1
ATOM 1153 O O . THR A 1 158 ? 1.545 -2.092 -5.699 1.00 93.75 158 THR A O 1
ATOM 1156 N N . LYS A 1 159 ? 2.823 -3.945 -5.734 1.00 86.75 159 LYS A N 1
ATOM 1157 C CA . LYS A 1 159 ? 4.019 -3.326 -6.298 1.00 86.75 159 LYS A CA 1
ATOM 1158 C C . LYS A 1 159 ? 4.489 -4.104 -7.526 1.00 86.75 159 LYS A C 1
ATOM 1160 O O . LYS A 1 159 ? 4.374 -5.326 -7.579 1.00 86.75 159 LYS A O 1
ATOM 1165 N N . ALA A 1 160 ? 5.045 -3.389 -8.496 1.00 81.75 160 ALA A N 1
ATOM 1166 C CA . ALA A 1 160 ? 5.885 -3.952 -9.547 1.00 81.75 160 ALA A CA 1
ATOM 1167 C C . ALA A 1 160 ? 7.264 -3.291 -9.468 1.00 81.75 160 ALA A C 1
ATOM 1169 O O . ALA A 1 160 ? 7.375 -2.117 -9.111 1.00 81.75 160 ALA A O 1
ATOM 1170 N N . ILE A 1 161 ? 8.309 -4.057 -9.751 1.00 69.81 161 ILE A N 1
ATOM 1171 C CA . ILE A 1 161 ? 9.699 -3.599 -9.748 1.00 69.81 161 ILE A CA 1
ATOM 1172 C C . ILE A 1 161 ? 10.135 -3.235 -11.180 1.00 69.81 161 ILE A C 1
ATOM 1174 O O . ILE A 1 161 ? 10.966 -2.347 -11.366 1.00 69.81 161 ILE A O 1
ATOM 1178 N N . GLY A 1 162 ? 9.496 -3.830 -12.194 1.00 67.50 162 GLY A N 1
ATOM 1179 C CA . GLY A 1 162 ? 9.701 -3.511 -13.607 1.00 67.50 162 GLY A CA 1
ATOM 1180 C C . GLY A 1 162 ? 8.406 -3.323 -14.402 1.00 67.50 162 GLY A C 1
ATOM 1181 O O . GLY A 1 162 ? 7.366 -3.900 -14.096 1.00 67.50 162 GLY A O 1
ATOM 1182 N N . ALA A 1 163 ? 8.503 -2.549 -15.486 1.00 68.88 163 ALA A N 1
ATOM 1183 C CA . ALA A 1 163 ? 7.433 -2.277 -16.456 1.00 68.88 163 ALA A CA 1
ATOM 1184 C C . ALA A 1 163 ? 6.815 -3.541 -17.092 1.00 68.88 163 ALA A C 1
ATOM 1186 O O . ALA A 1 163 ? 5.678 -3.525 -17.550 1.00 68.88 163 ALA A O 1
ATOM 1187 N N . THR A 1 164 ? 7.562 -4.645 -17.135 1.00 71.62 164 THR A N 1
ATOM 1188 C CA . THR A 1 164 ? 7.131 -5.918 -17.733 1.00 71.62 164 THR A CA 1
ATOM 1189 C C . THR A 1 164 ? 6.673 -6.948 -16.704 1.00 71.62 164 THR A C 1
ATOM 1191 O O . THR A 1 164 ? 6.318 -8.064 -17.078 1.00 71.62 164 THR A O 1
ATOM 1194 N N . GLU A 1 165 ? 6.708 -6.617 -15.413 1.00 75.38 165 GLU A N 1
ATOM 1195 C CA . GLU A 1 165 ? 6.302 -7.541 -14.361 1.00 75.38 165 GLU A CA 1
ATOM 1196 C C . GLU A 1 165 ? 4.781 -7.586 -14.196 1.00 75.38 165 GLU A C 1
ATOM 1198 O O . GLU A 1 165 ? 4.050 -6.661 -14.555 1.00 75.38 165 GLU A O 1
ATOM 1203 N N . THR A 1 166 ? 4.300 -8.677 -13.604 1.00 83.75 166 THR A N 1
ATOM 1204 C CA . THR A 1 166 ? 2.964 -8.706 -13.003 1.00 83.75 166 THR A CA 1
ATOM 1205 C C . THR A 1 166 ? 3.056 -8.105 -11.608 1.00 83.75 166 THR A C 1
ATOM 1207 O O . THR A 1 166 ? 3.933 -8.483 -10.830 1.00 83.75 166 THR A O 1
ATOM 1210 N N . LYS A 1 167 ? 2.158 -7.170 -11.298 1.00 88.00 167 LYS A N 1
ATOM 1211 C CA . LYS A 1 167 ? 2.023 -6.566 -9.971 1.00 88.00 167 LYS A CA 1
ATOM 1212 C C . LYS A 1 167 ? 1.816 -7.657 -8.908 1.00 88.00 167 LYS A C 1
ATOM 1214 O O . LYS A 1 167 ? 0.950 -8.510 -9.071 1.00 88.00 167 LYS A O 1
ATOM 1219 N N . LYS A 1 168 ? 2.607 -7.621 -7.830 1.00 90.81 168 LYS A N 1
ATOM 1220 C CA . LYS A 1 168 ? 2.560 -8.581 -6.712 1.00 90.81 168 LYS A CA 1
ATOM 1221 C C . LYS A 1 168 ? 2.076 -7.902 -5.439 1.00 90.81 168 LYS A C 1
ATOM 1223 O O . LYS A 1 168 ? 2.458 -6.761 -5.178 1.00 90.81 168 LYS A O 1
ATOM 1228 N N . TRP A 1 169 ? 1.278 -8.612 -4.650 1.00 95.06 169 TRP A N 1
ATOM 1229 C CA . TRP A 1 169 ? 0.801 -8.146 -3.351 1.00 95.06 169 TRP A CA 1
ATOM 1230 C C . TRP A 1 169 ? 1.925 -8.071 -2.320 1.00 95.06 169 TRP A C 1
ATOM 1232 O O . TRP A 1 169 ? 2.761 -8.968 -2.209 1.00 95.06 169 TRP A O 1
ATOM 1242 N N . VAL A 1 170 ? 1.924 -6.984 -1.559 1.00 93.88 170 VAL A N 1
ATOM 1243 C CA . VAL A 1 170 ? 2.823 -6.726 -0.441 1.00 93.88 170 VAL A CA 1
ATOM 1244 C C . VAL A 1 170 ? 1.983 -6.217 0.722 1.00 93.88 170 VAL A C 1
ATOM 1246 O O . VAL A 1 170 ? 1.223 -5.263 0.568 1.00 93.88 170 VAL A O 1
ATOM 1249 N N . ALA A 1 171 ? 2.149 -6.833 1.887 1.00 95.88 171 ALA A N 1
ATOM 1250 C CA . ALA A 1 171 ? 1.584 -6.338 3.132 1.00 95.88 171 ALA A CA 1
ATOM 1251 C C . ALA A 1 171 ? 2.523 -5.314 3.775 1.00 95.88 171 ALA A C 1
ATOM 1253 O O . ALA A 1 171 ? 3.746 -5.483 3.767 1.00 95.88 171 ALA A O 1
ATOM 1254 N N . ILE A 1 172 ? 1.947 -4.272 4.361 1.00 94.50 172 ILE A N 1
ATOM 1255 C CA . ILE A 1 172 ? 2.649 -3.361 5.254 1.00 94.50 172 ILE A CA 1
ATOM 1256 C C . ILE A 1 172 ? 1.931 -3.315 6.599 1.00 94.50 172 ILE A C 1
ATOM 1258 O O . ILE A 1 172 ? 0.731 -3.064 6.667 1.00 94.50 172 ILE A O 1
ATOM 1262 N N . ASP A 1 173 ? 2.699 -3.529 7.662 1.00 96.00 173 ASP A N 1
ATOM 1263 C CA . ASP A 1 173 ? 2.289 -3.326 9.045 1.00 96.00 173 ASP A CA 1
ATOM 1264 C C . ASP A 1 173 ? 3.087 -2.148 9.599 1.00 96.00 173 ASP A C 1
ATOM 1266 O O . ASP A 1 173 ? 4.316 -2.193 9.669 1.00 96.00 173 ASP A O 1
ATOM 1270 N N . ILE A 1 174 ? 2.388 -1.079 9.970 1.00 93.12 174 ILE A N 1
ATOM 1271 C CA . ILE A 1 174 ? 2.985 0.147 10.493 1.00 93.12 174 ILE A CA 1
ATOM 1272 C C . ILE A 1 174 ? 2.609 0.263 11.970 1.00 93.12 174 ILE A C 1
ATOM 1274 O O . ILE A 1 174 ? 1.427 0.464 12.281 1.00 93.12 174 ILE A O 1
ATOM 1278 N N . PRO A 1 175 ? 3.574 0.165 12.901 1.00 93.00 175 PRO A N 1
ATOM 1279 C CA . PRO A 1 175 ? 3.348 0.531 14.289 1.00 93.00 175 PRO A CA 1
ATOM 1280 C C . PRO A 1 175 ? 2.816 1.961 14.375 1.00 93.00 175 PRO A C 1
ATOM 1282 O O . PRO A 1 175 ? 3.373 2.884 13.787 1.00 93.00 175 PRO A O 1
ATOM 1285 N N . ILE A 1 176 ? 1.758 2.189 15.151 1.00 88.38 176 ILE A N 1
ATOM 1286 C CA . ILE A 1 176 ? 1.179 3.535 15.301 1.00 88.38 176 ILE A CA 1
ATOM 1287 C C . ILE A 1 176 ? 2.205 4.535 15.873 1.00 88.38 176 ILE A C 1
ATOM 1289 O O . ILE A 1 176 ? 2.135 5.741 15.625 1.00 88.38 176 ILE A O 1
ATOM 1293 N N . THR A 1 177 ? 3.194 4.041 16.617 1.00 85.62 177 THR A N 1
ATOM 1294 C CA . THR A 1 177 ? 4.321 4.834 17.121 1.00 85.62 177 THR A CA 1
ATOM 1295 C C . THR A 1 177 ? 5.179 5.447 16.018 1.00 85.62 177 THR A C 1
ATOM 1297 O O . THR A 1 177 ? 5.822 6.460 16.275 1.00 85.62 177 THR A O 1
ATOM 1300 N N . ASP A 1 178 ? 5.161 4.890 14.806 1.00 87.19 178 ASP A N 1
ATOM 1301 C CA . ASP A 1 178 ? 5.991 5.345 13.687 1.00 87.19 178 ASP A CA 1
ATOM 1302 C C . ASP A 1 178 ? 5.413 6.594 13.007 1.00 87.19 178 ASP A C 1
ATOM 1304 O O . ASP A 1 178 ? 6.138 7.327 12.337 1.00 87.19 178 ASP A O 1
ATOM 1308 N N . PHE A 1 179 ? 4.149 6.943 13.275 1.00 78.69 179 PHE A N 1
ATOM 1309 C CA . PHE A 1 179 ? 3.537 8.217 12.865 1.00 78.69 179 PHE A CA 1
ATOM 1310 C C . PHE A 1 179 ? 4.023 9.418 13.714 1.00 78.69 179 PHE A C 1
ATOM 1312 O O . PHE A 1 179 ? 3.325 10.420 13.863 1.00 78.69 179 PHE A O 1
ATOM 1319 N N . ALA A 1 180 ? 5.238 9.331 14.270 1.00 64.25 180 ALA A N 1
ATOM 1320 C CA . ALA A 1 180 ? 5.818 10.177 15.319 1.00 64.25 180 ALA A CA 1
ATOM 1321 C C . ALA A 1 180 ? 5.901 11.687 15.016 1.00 64.25 180 ALA A C 1
ATOM 1323 O O . ALA A 1 180 ? 6.244 12.470 15.901 1.00 64.25 180 ALA A O 1
ATOM 1324 N N . THR A 1 181 ? 5.598 12.123 13.792 1.00 61.00 181 THR A N 1
ATOM 1325 C CA . THR A 1 181 ? 5.584 13.542 13.410 1.00 61.00 181 THR A CA 1
ATOM 1326 C C . THR A 1 181 ? 4.220 14.222 13.596 1.00 61.00 181 THR A C 1
ATOM 1328 O O . THR A 1 181 ? 4.093 15.397 13.256 1.00 61.00 181 THR A O 1
ATOM 1331 N N . GLY A 1 182 ? 3.207 13.524 14.127 1.00 59.44 182 GLY A N 1
ATOM 1332 C CA . GLY A 1 182 ? 1.866 14.059 14.405 1.00 59.44 182 GLY A CA 1
ATOM 1333 C C . GLY A 1 182 ? 1.450 13.989 15.879 1.00 59.44 182 GLY A C 1
ATOM 1334 O O . GLY A 1 182 ? 2.060 13.297 16.694 1.00 59.44 182 GLY A O 1
ATOM 1335 N N . ASP A 1 183 ? 0.379 14.707 16.231 1.00 64.50 183 ASP A N 1
ATOM 1336 C CA . ASP A 1 183 ? -0.278 14.575 17.534 1.00 64.50 1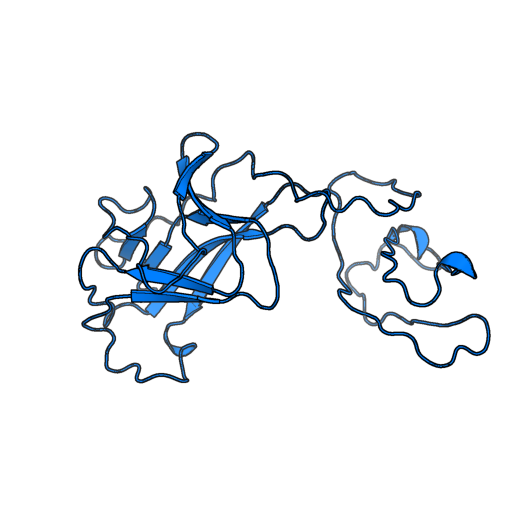83 ASP A CA 1
ATOM 1337 C C . ASP A 1 183 ? -0.983 13.212 17.639 1.00 64.50 183 ASP A C 1
ATOM 1339 O O . ASP A 1 183 ? -2.160 13.051 17.313 1.00 64.50 183 ASP A O 1
ATOM 1343 N N . ASN A 1 184 ? -0.251 12.213 18.134 1.00 63.38 184 ASN A N 1
ATOM 1344 C CA . ASN A 1 184 ? -0.776 10.872 18.375 1.00 63.38 184 ASN A CA 1
ATOM 1345 C C . ASN A 1 184 ? -1.827 10.815 19.501 1.00 63.38 184 ASN A C 1
ATOM 1347 O O . ASN A 1 184 ? -2.349 9.730 19.764 1.00 63.38 184 ASN A O 1
ATOM 1351 N N . SER A 1 185 ? -2.170 11.927 20.166 1.00 69.25 185 SER A N 1
ATOM 1352 C CA . SER A 1 185 ? -3.259 11.957 21.151 1.00 69.25 185 SER A CA 1
ATOM 1353 C C . SER A 1 185 ? -4.657 11.957 20.514 1.00 69.25 185 SER A C 1
ATOM 1355 O O . SER A 1 185 ? -5.627 11.621 21.190 1.00 69.25 185 SER A O 1
ATOM 1357 N N . GLN A 1 186 ? -4.776 12.235 19.208 1.00 75.44 186 GLN A N 1
ATOM 1358 C CA . GLN A 1 186 ? -6.063 12.426 18.517 1.00 75.44 186 GLN A CA 1
ATOM 1359 C C . GLN A 1 186 ? -6.588 11.189 17.768 1.00 75.44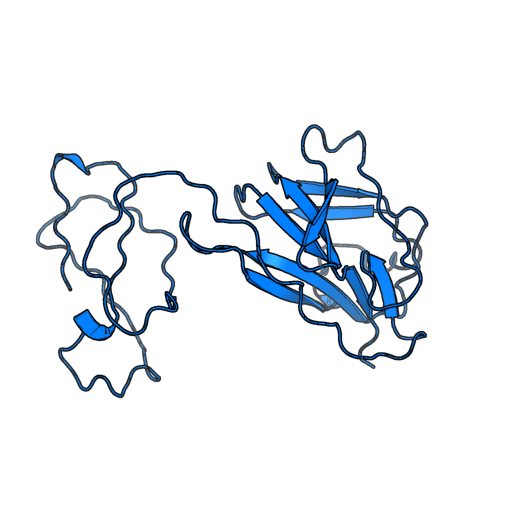 186 GLN A C 1
ATOM 1361 O O . GLN A 1 186 ? -7.430 11.293 16.879 1.00 75.44 186 GLN A O 1
ATOM 1366 N N . ARG A 1 187 ? -6.150 9.982 18.143 1.00 85.44 187 ARG A N 1
ATOM 1367 C CA . ARG A 1 187 ? -6.594 8.735 17.481 1.00 85.44 187 ARG A CA 1
ATOM 1368 C C . ARG A 1 187 ? -8.040 8.329 17.778 1.00 85.44 187 ARG A C 1
ATOM 1370 O O . ARG A 1 187 ? -8.491 7.321 17.250 1.00 85.44 187 ARG A O 1
ATOM 1377 N N . GLY A 1 188 ? -8.749 9.082 18.618 1.00 89.25 188 GLY A N 1
ATOM 1378 C CA . GLY A 1 188 ? -10.146 8.814 18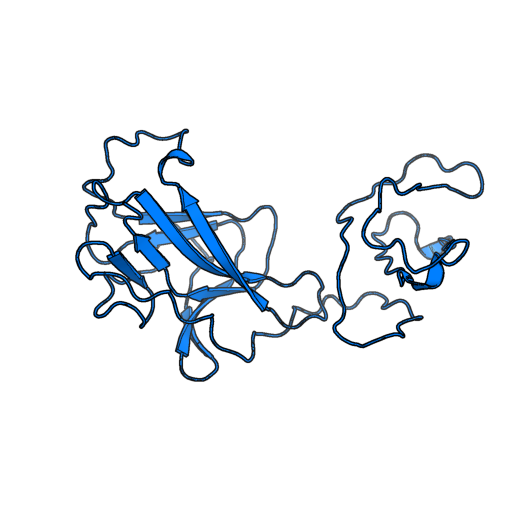.964 1.00 89.25 188 GLY A CA 1
ATOM 1379 C C . GLY A 1 188 ? -11.156 9.193 17.879 1.00 89.25 188 GLY A C 1
ATOM 1380 O O . GLY A 1 188 ? -12.309 8.788 17.957 1.00 89.25 188 GLY A O 1
ATOM 1381 N N . GLU A 1 189 ? -10.746 9.978 16.878 1.00 91.12 189 GLU A N 1
ATOM 1382 C CA . GLU A 1 189 ? -11.660 10.524 15.869 1.00 91.12 189 GLU A CA 1
ATOM 1383 C C . GLU A 1 189 ? -11.025 10.596 14.474 1.00 91.12 189 GLU A C 1
ATOM 1385 O O . GLU A 1 189 ? -11.111 11.615 13.784 1.00 91.12 189 GLU A O 1
ATOM 1390 N N . LEU A 1 190 ? -10.376 9.516 14.038 1.00 91.62 190 LEU A N 1
ATOM 1391 C CA . LEU A 1 190 ? -9.843 9.446 12.679 1.00 91.62 190 LEU A CA 1
ATOM 1392 C C . LEU A 1 190 ? -10.986 9.629 11.676 1.00 91.62 190 LEU A C 1
ATOM 1394 O O . LEU A 1 190 ? -12.030 8.995 11.803 1.00 91.62 190 LEU A O 1
ATOM 1398 N N . ALA A 1 191 ? -10.794 10.502 10.689 1.00 92.31 191 ALA A N 1
ATOM 1399 C CA . ALA A 1 191 ? -11.817 10.826 9.690 1.00 92.31 191 ALA A CA 1
ATOM 1400 C C . ALA A 1 191 ? -11.327 10.661 8.246 1.00 92.31 191 ALA A C 1
ATOM 1402 O O . ALA A 1 191 ? -12.138 10.546 7.332 1.00 92.31 191 ALA A O 1
ATOM 1403 N N . GLN A 1 192 ? -10.014 10.697 8.029 1.00 90.50 192 GLN A N 1
ATOM 1404 C CA . GLN A 1 192 ? -9.388 10.693 6.710 1.00 90.50 192 GLN A CA 1
ATOM 1405 C C . GLN A 1 192 ? -8.008 10.051 6.810 1.00 90.50 192 GLN A C 1
ATOM 1407 O O . GLN A 1 192 ? -7.387 10.074 7.876 1.00 90.50 192 GLN A O 1
ATOM 1412 N N . PHE A 1 193 ? -7.502 9.554 5.687 1.00 86.44 193 PHE A N 1
ATOM 1413 C CA . PHE A 1 193 ? -6.080 9.271 5.530 1.00 86.44 193 PHE A CA 1
ATOM 1414 C C . PHE A 1 193 ? -5.592 9.669 4.144 1.00 86.44 193 PHE A C 1
ATOM 1416 O O . PHE A 1 193 ? -6.357 9.734 3.178 1.00 86.44 193 PHE A O 1
ATOM 1423 N N . LEU A 1 194 ? -4.290 9.944 4.083 1.00 88.94 194 LEU A N 1
ATOM 1424 C CA . LEU A 1 194 ? -3.562 10.253 2.865 1.00 88.94 194 LEU A CA 1
ATOM 1425 C C . LEU A 1 194 ? -2.507 9.170 2.651 1.00 88.94 194 LEU A C 1
ATOM 1427 O O . LEU A 1 194 ? -1.720 8.887 3.554 1.00 88.94 194 LEU A O 1
ATOM 1431 N N . ILE A 1 195 ? -2.471 8.601 1.452 1.00 88.69 195 ILE A N 1
ATOM 1432 C CA . ILE A 1 195 ? -1.415 7.684 1.025 1.00 88.69 195 ILE A CA 1
ATOM 1433 C C . ILE A 1 195 ? -0.546 8.435 0.029 1.00 88.69 195 ILE A C 1
ATOM 1435 O O . ILE A 1 195 ? -1.010 8.814 -1.044 1.00 88.69 195 ILE A O 1
ATOM 1439 N N . THR A 1 196 ? 0.710 8.669 0.390 1.00 85.50 196 THR A N 1
ATOM 1440 C CA . THR A 1 196 ? 1.691 9.310 -0.487 1.00 85.50 196 THR A CA 1
ATOM 1441 C C . THR A 1 196 ? 2.640 8.275 -1.059 1.00 85.50 196 THR A C 1
ATOM 1443 O O . THR A 1 196 ? 2.880 7.216 -0.475 1.00 85.50 196 THR A O 1
ATOM 1446 N N . VAL A 1 197 ? 3.186 8.587 -2.227 1.00 76.06 197 VAL A N 1
ATOM 1447 C CA . VAL A 1 197 ? 4.090 7.703 -2.951 1.00 76.06 197 VAL A CA 1
ATOM 1448 C C . VAL A 1 197 ? 5.384 8.448 -3.244 1.00 76.06 197 VAL A C 1
ATOM 1450 O O . VAL A 1 197 ? 5.385 9.634 -3.575 1.00 76.06 197 VAL A O 1
ATOM 1453 N N . ALA A 1 198 ? 6.516 7.773 -3.052 1.00 70.44 198 ALA A N 1
ATOM 1454 C CA . ALA A 1 198 ? 7.812 8.346 -3.381 1.00 70.44 198 ALA A CA 1
ATOM 1455 C C . ALA A 1 198 ? 8.011 8.273 -4.902 1.00 70.44 198 ALA A C 1
ATOM 1457 O O . ALA A 1 198 ? 8.413 7.242 -5.435 1.00 70.44 198 ALA A O 1
ATOM 1458 N N . GLY A 1 199 ? 7.701 9.369 -5.596 1.00 66.94 199 GLY A N 1
ATOM 1459 C CA . GLY A 1 199 ? 7.721 9.428 -7.058 1.00 66.94 199 GLY A CA 1
ATOM 1460 C C . GLY A 1 199 ? 6.428 8.908 -7.689 1.00 66.94 199 GLY A C 1
ATOM 1461 O O . GLY A 1 199 ? 5.452 8.630 -7.000 1.00 66.94 199 GLY A O 1
ATOM 1462 N N . LYS A 1 200 ? 6.408 8.802 -9.020 1.00 66.56 200 LYS A N 1
ATOM 1463 C CA . LYS A 1 200 ? 5.224 8.350 -9.752 1.00 66.56 200 LYS A CA 1
ATOM 1464 C C . LYS A 1 200 ? 5.172 6.824 -9.769 1.00 66.56 200 LYS A C 1
ATOM 1466 O O . LYS A 1 200 ? 5.997 6.191 -10.424 1.00 66.56 200 LYS A O 1
ATOM 1471 N N . ILE A 1 201 ? 4.201 6.245 -9.076 1.00 68.81 201 ILE A N 1
ATOM 1472 C CA . ILE A 1 201 ? 3.722 4.893 -9.373 1.00 68.81 201 ILE A CA 1
ATOM 1473 C C . ILE A 1 201 ? 2.435 5.064 -10.166 1.00 68.81 201 ILE A C 1
ATOM 1475 O O . ILE A 1 201 ? 1.586 5.810 -9.719 1.00 68.81 201 ILE A O 1
ATOM 1479 N N . ASP A 1 202 ? 2.311 4.466 -11.353 1.00 78.75 202 ASP A N 1
ATOM 1480 C CA . ASP A 1 202 ? 1.107 4.643 -12.178 1.00 78.75 202 ASP A CA 1
ATOM 1481 C C . ASP A 1 202 ? -0.110 4.019 -11.471 1.00 78.75 202 ASP A C 1
ATOM 1483 O O . ASP A 1 202 ? -0.793 4.665 -10.684 1.00 78.75 202 ASP A O 1
ATOM 1487 N N . VAL A 1 203 ? -0.368 2.728 -11.674 1.00 88.38 203 VAL A N 1
ATOM 1488 C CA . VAL A 1 203 ? -1.493 2.047 -11.022 1.00 88.38 203 VAL A CA 1
ATOM 1489 C C . VAL A 1 203 ? -1.003 1.184 -9.869 1.00 88.38 203 VAL A C 1
ATOM 1491 O O . VAL A 1 203 ? -0.020 0.453 -10.004 1.00 88.38 203 VAL A O 1
ATOM 1494 N N . ALA A 1 204 ? -1.742 1.188 -8.767 1.00 91.62 204 ALA A N 1
ATOM 1495 C CA . ALA A 1 204 ? -1.641 0.182 -7.719 1.00 91.62 204 ALA A CA 1
ATOM 1496 C C . ALA A 1 204 ? -3.034 -0.296 -7.299 1.00 91.62 204 ALA A C 1
ATOM 1498 O O . ALA A 1 204 ? -4.024 0.424 -7.433 1.00 91.62 204 ALA A O 1
ATOM 1499 N N . TYR A 1 205 ? -3.094 -1.525 -6.801 1.00 95.62 205 TYR A N 1
ATOM 1500 C CA . TYR A 1 205 ? -4.276 -2.110 -6.187 1.00 95.62 205 TYR A CA 1
ATOM 1501 C C . TYR A 1 205 ? -4.052 -2.182 -4.682 1.00 95.62 205 TYR A C 1
ATOM 1503 O O . TYR A 1 205 ? -2.929 -2.449 -4.257 1.00 95.62 205 TYR A O 1
ATOM 1511 N N . ILE A 1 206 ? -5.085 -1.908 -3.895 1.00 96.69 206 ILE A N 1
ATOM 1512 C CA . ILE A 1 206 ? -5.037 -1.851 -2.434 1.00 96.69 206 ILE A CA 1
ATOM 1513 C C . ILE A 1 206 ? -6.212 -2.652 -1.875 1.00 96.69 206 ILE A C 1
ATOM 1515 O O . ILE A 1 206 ? -7.324 -2.559 -2.392 1.00 96.69 206 ILE A O 1
ATOM 1519 N N . ASP A 1 207 ? -5.977 -3.416 -0.818 1.00 97.94 207 ASP A N 1
ATOM 1520 C CA . ASP A 1 207 ? -7.016 -4.119 -0.068 1.00 97.94 207 ASP A CA 1
ATOM 1521 C C . ASP A 1 207 ? -6.596 -4.293 1.403 1.00 97.94 207 ASP A C 1
ATOM 1523 O O . ASP A 1 207 ? -5.501 -3.889 1.807 1.00 97.94 207 ASP A O 1
ATOM 1527 N N . ASN A 1 208 ? -7.484 -4.876 2.209 1.00 97.62 208 ASN A N 1
ATOM 1528 C CA . ASN A 1 208 ? -7.260 -5.261 3.597 1.00 97.62 208 ASN A CA 1
ATOM 1529 C C . ASN A 1 208 ? -6.684 -4.108 4.426 1.00 97.62 208 ASN A C 1
ATOM 1531 O O . ASN A 1 208 ? -5.667 -4.241 5.099 1.00 97.62 208 ASN A O 1
ATOM 1535 N N . ILE A 1 209 ? -7.365 -2.963 4.395 1.00 97.50 209 ILE A N 1
ATOM 1536 C CA . ILE A 1 209 ? -7.014 -1.802 5.212 1.00 97.50 209 ILE A CA 1
ATOM 1537 C C . ILE A 1 209 ? -7.682 -1.969 6.575 1.00 97.50 209 ILE A C 1
ATOM 1539 O O . ILE A 1 209 ? -8.912 -1.997 6.676 1.00 97.50 209 ILE A O 1
ATOM 1543 N N . TYR A 1 210 ? -6.893 -2.070 7.640 1.00 97.44 210 TYR A N 1
ATOM 1544 C CA . TYR A 1 210 ? -7.424 -2.187 8.997 1.00 97.44 210 TYR A CA 1
ATOM 1545 C C . TYR A 1 210 ? -6.433 -1.698 10.050 1.00 97.44 210 TYR A C 1
ATOM 1547 O O . TYR A 1 210 ? -5.222 -1.708 9.855 1.00 97.44 210 TYR A O 1
ATOM 1555 N N . PHE A 1 211 ? -6.954 -1.312 11.210 1.00 96.81 211 PHE A N 1
ATOM 1556 C CA . PHE A 1 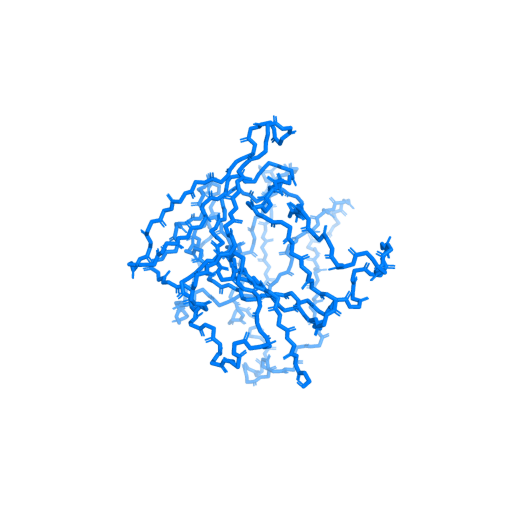211 ? -6.145 -1.168 12.416 1.00 96.81 211 PHE A CA 1
ATOM 1557 C C . PHE A 1 211 ? -6.272 -2.428 13.260 1.00 96.81 211 PHE A C 1
ATOM 1559 O O . PHE A 1 211 ? -7.341 -3.040 13.298 1.00 96.81 211 PHE A O 1
ATOM 1566 N N . TYR A 1 212 ? -5.209 -2.810 13.962 1.00 97.94 212 TYR A N 1
ATOM 1567 C CA . TYR A 1 212 ? -5.284 -3.910 14.917 1.00 97.94 212 TYR A CA 1
ATOM 1568 C C . TYR A 1 212 ? -4.498 -3.650 16.197 1.00 97.94 212 TYR A C 1
ATOM 1570 O O . TYR A 1 212 ? -3.565 -2.844 16.246 1.00 97.94 212 TYR A O 1
ATOM 1578 N N . ASN A 1 213 ? -4.884 -4.370 17.248 1.00 96.88 213 ASN A N 1
ATOM 1579 C CA . ASN A 1 213 ? -4.147 -4.450 18.497 1.00 96.88 213 ASN A CA 1
ATOM 1580 C C . ASN A 1 213 ? -3.382 -5.779 18.567 1.00 96.88 213 ASN A C 1
ATOM 1582 O O . ASN A 1 213 ? -3.972 -6.859 18.518 1.00 96.88 213 ASN A O 1
ATOM 1586 N N . ALA A 1 214 ? -2.056 -5.675 18.634 1.00 90.50 214 ALA A N 1
ATOM 1587 C CA . ALA A 1 214 ? -1.122 -6.794 18.751 1.00 90.50 214 ALA A CA 1
ATOM 1588 C C . ALA A 1 214 ? -0.916 -7.301 20.194 1.00 90.50 214 ALA A C 1
ATOM 1590 O O . ALA A 1 214 ? -0.226 -8.304 20.373 1.00 90.50 214 ALA A O 1
ATOM 1591 N N . ASN A 1 215 ? -1.459 -6.598 21.195 1.00 76.69 215 ASN A N 1
ATOM 1592 C CA . ASN A 1 215 ? -1.320 -6.928 22.616 1.00 76.69 215 ASN A CA 1
ATOM 1593 C C . ASN A 1 215 ? -2.463 -7.807 23.136 1.00 76.69 215 ASN A C 1
ATOM 1595 O O . ASN A 1 215 ? -3.598 -7.697 22.613 1.00 76.69 215 ASN A O 1
#

Foldseek 3Di:
DDDDQDPVCPPHDFDDDDDPVNVPPDDPVVPVPDDDDDDDDPDDDDDDDDDLDDDDDPVPPDDDPDGDPDDQAAAAEAQDDADQDDDDDLVFKAAQFWDRRPDHQYKDFDPVVPPWDWDWDAHPNTIWTKTFDDWKGKIWRNAWDQCLQFFWKKKWKWDDSDSHHYTDIDIDIGGLVNVVVDDSVPSGTDTMDMGGDDHGDGIMIMGGTMTGHPD

Solvent-accessible surface area (backbone atoms only — not comparable to full-atom values): 13883 Å² total; per-residue (Å²): 119,86,82,87,80,54,86,90,52,65,100,54,93,75,90,79,86,72,58,76,76,62,60,65,84,59,76,82,84,52,75,88,65,79,84,80,87,84,90,84,69,96,68,91,75,93,84,85,89,86,77,90,87,76,88,83,80,89,83,60,90,83,82,77,91,72,87,84,77,89,70,96,44,74,42,42,72,53,77,60,58,71,80,83,72,79,92,70,60,70,93,36,48,49,37,36,38,41,78,86,60,61,83,39,56,36,75,37,76,43,89,86,35,72,85,29,51,68,44,84,44,74,34,74,86,40,70,30,38,39,31,50,43,67,60,43,45,48,35,31,40,72,49,72,38,65,49,65,85,40,46,30,42,36,36,31,34,38,49,60,94,44,44,86,32,62,27,39,74,43,79,46,79,43,53,57,74,74,57,68,90,54,79,78,85,59,34,60,59,40,45,61,54,73,51,73,52,96,60,78,52,59,76,37,42,36,37,52,30,29,36,28,36,89,123

Nearest PDB structures (foldseek):
  7r1e-assembly1_B  TM=5.047E-01  e=9.087E-02  Bacillus thuringiensis serovar jegathesan
  7r1e-assembly1_A  TM=5.053E-01  e=1.075E-01  Bacillus thuringiensis serovar jegathesan
  6x39-assembly1_A  TM=4.203E-01  e=2.631E-01  Mus musculus
  3sej-assembly5_H  TM=2.418E-01  e=2.608E+00  Norovirus Hu/GII.4/2004/NL

Secondary structure (DSSP, 8-state):
--PPPPGGGTTS-------GGGG-SS-TT-GGG--------SS--S------------SSSS---S------PPPBPPSSPPPPPPP--GGGEEEEESSTTSS---EEE-TTSTT--EEEEEETTEEEEEEE-SSEEEEEEEEEE--TT--EEEEEEEE-SSTTSBPEEEEEEEEGGG-TTS-GGGGGGEEEEEEE-SS---EEEEEEEEEE---

Sequence (215 aa):
YTKAIGATETKKWVAIDIPITDFATGNNSQRGELAQFLITVAGLIDVAYIDNIYFYDDGTGGNNGGGSNGGGGEAAAPTDAPTAPPVRNAANVISIYGEAYGAATGLSNVPWDGSTAFAEETIAGNKVLKVNFDTFLGTSLDSKVDASGMSHFHMEYTKAIGATETKKWVAIDIPITDFATGDNSQRGELAQFLITVAGKIDVAYIDNIYFYNAN

Mean predicted aligned error: 12.49 Å

pLDDT: mean 82.64, std 14.02, range [40.22, 97.94]